Protein AF-0000000079719089 (afdb_homodimer)

Secondary structure (DSSP, 8-state):
---EEEEEEEEETTSEEE-TTS--GGGG-S--TT---TTHHHHHHH-SEEEEEHHHHHHHHTSSSS---SS-EEEE-SS-----GGGTTTEEEE-S-HHHHHHHHHHTT--EEEEESHHHHHHHHHTT---EEEEEEESEE-SSSEES----SS-EEEEEEEEEEETTTEEEEEEEE--/---EEEEEEEEETTSEEE-TTS--GGGG-S--TT---TTHHHHHHH-SEEEEEHHHHHHHHTSSSS---SS-EEEE-SS-----GGGTTTEEEE-S-HHHHHHHHHHTT--EEEEESHHHHHHHHHTT---EEEEEEESEE-SSSEES----SS-EEEEEEEEEEETTTEEEEEEEE--

Foldseek 3Di:
DAFAEEEAAEAEPVFARAFAVRDRVLVCVQDDPVPDPVCPVVVLVVFQEEEEEDVVVVVQVPDDDDRPDPHEYEYEDPPDDDDPPVCVVRYHYDYDDPVVRQVVCVVVPTRGYYYDDQVRQQSCVLVPNHFKYKYKYAHDDNVDDRGNYDDHPDDWDWDWPDWDDDSNGIIITMIGTDD/DAFAEEEAAEAEPVFARAFAVRDRVLVCVQDDPVPDPVCPVVVLVQFQEEEEEDVVVVVQVPDDDDRPDPHEYEYEDPPDDDDDPVCVVRYHYDYDQPVVRQVVCVVVPTRGYYYDDQVRQQSCVLVPNHFKYKYKYAHDDNVDDRGNYDDHPDDWDWDWPDWDDDSNGIIITMIGTDD

InterPro domains:
  IPR002734 Bacterial bifunctional deaminase-reductase, C-terminal [PF01872] (8-169)
  IPR024072 Dihydrofolate reductase-like domain superfamily [G3DSA:3.40.430.10] (5-177)
  IPR024072 Dihydrofolate reductase-like domain superfamily [SSF53597] (6-178)
  IPR050765 Riboflavin Biosynthesis HTP Reductase [PTHR38011] (8-178)

Organism: NCBI:txid616991

Nearest PDB structures (foldseek):
  3ky8-assembly1_B  TM=9.797E-01  e=2.907E-26  Shewanella loihica PV-4
  7xh2-assembly1_A  TM=8.674E-01  e=3.796E-15  Pseudomonas fluorescens
  3jtw-assembly1_A-2  TM=8.618E-01  e=2.784E-15  Pediococcus pentosaceus ATCC 25745
  2xw7-assembly1_B  TM=8.557E-01  e=7.985E-15  Mycolicibacterium smegmatis
  8jsv-assembly5_J  TM=7.641E-01  e=3.092E-13  Leptospira interrogans serovar Pomona

Sequence (358 aa):
MEKRNLVFIGASLDGYIADRNGGLNWLTAIPNPEQSDMGYTEFMGQVDALVMGRKTFETVCGFEGDWPYAKPIFIVSRTLDTIAEEYRDKAELVKGSLVQILEKIHNKGYHRLYIDGGVTIQNFLKEDLIDEITITTIPIVLGGGSALFSVLPKELEFTLVESKIFLNQLVQSHYRRKRMEKRNLVFIGASLDGYIADRNGGLNWLTAIPNPEQSDMGYTEFMGQVDALVMGRKTFETVCGFEGDWPYAKPIFIVSRTLDTIAEEYRDKAELVKGSLVQILEKIHNKGYHRLYIDGGVTIQNFLKEDLIDEITITTIPIVLGGGSALFSVLPKELEFTLVESKIFLNQLVQSHYRRKR

pLDDT: mean 95.94, std 3.82, range [76.12, 98.94]

Solvent-accessible surface area (backbone atoms only — not comparable to full-atom values): 19744 Å² total; per-residue (Å²): 129,79,74,40,30,33,34,77,46,62,25,29,69,67,40,27,56,24,34,77,84,64,47,58,64,76,79,65,66,64,78,57,92,82,62,72,67,85,57,45,67,64,51,53,70,67,36,57,29,35,38,28,20,55,68,48,50,54,52,59,70,65,50,81,80,74,84,88,66,93,50,51,32,35,32,48,39,92,80,65,86,74,71,59,77,93,39,53,91,53,42,42,84,41,66,76,53,69,68,55,40,50,49,56,42,41,72,72,69,40,41,26,30,36,44,37,40,43,68,44,42,31,53,35,50,60,66,70,54,54,41,31,41,31,42,34,33,42,48,30,34,53,26,49,49,43,46,48,62,57,78,32,93,58,63,47,51,39,41,48,75,49,72,47,74,44,85,74,45,28,47,34,36,33,32,35,53,60,127,128,79,72,39,30,32,33,76,45,62,26,29,70,67,40,26,56,22,35,76,85,65,46,59,66,76,80,65,66,64,79,58,91,83,63,73,68,85,56,45,66,64,52,54,70,66,36,57,30,35,37,27,20,54,69,50,48,54,52,58,71,66,52,81,79,74,83,90,65,92,49,52,32,35,32,47,39,91,79,66,86,74,72,59,78,91,39,54,91,51,40,41,84,40,66,76,54,70,67,54,38,49,49,55,43,42,72,72,70,41,41,26,30,38,43,37,40,43,68,45,41,31,53,35,50,60,68,71,53,56,42,31,43,32,42,33,35,41,46,29,35,54,27,49,48,42,45,48,61,58,78,32,93,57,63,45,49,38,39,49,75,48,73,46,73,46,84,73,42,29,46,34,36,33,32,34,54,60,127

Radius of gyration: 22.42 Å; Cα contacts (8 Å, |Δi|>4): 695; chains: 2; bounding box: 39×68×50 Å

Structure (mmCIF, N/CA/C/O backbone):
data_AF-0000000079719089-model_v1
#
loop_
_entity.id
_entity.type
_entity.pdbx_description
1 polymer 'Dihydrofolate reductase'
#
loop_
_atom_site.group_PDB
_atom_site.id
_atom_site.type_symbol
_atom_site.label_atom_id
_atom_site.label_alt_id
_atom_site.label_comp_id
_atom_site.label_asym_id
_atom_site.label_entity_id
_atom_site.label_seq_id
_atom_site.pdbx_PDB_ins_code
_atom_site.Cartn_x
_atom_site.Cartn_y
_atom_site.Cartn_z
_atom_site.occupancy
_atom_site.B_iso_or_equiv
_atom_site.auth_seq_id
_atom_site.auth_comp_id
_atom_site.auth_asym_id
_atom_site.auth_atom_id
_atom_site.pdbx_PDB_model_num
ATOM 1 N N . MET A 1 1 ? 16.531 -20.172 -21.062 1 76.44 1 MET A N 1
ATOM 2 C CA . MET A 1 1 ? 15.359 -19.312 -20.922 1 76.44 1 MET A CA 1
ATOM 3 C C . MET A 1 1 ? 15.438 -18.484 -19.625 1 76.44 1 MET A C 1
ATOM 5 O O . MET A 1 1 ? 15.961 -18.969 -18.625 1 76.44 1 MET A O 1
ATOM 9 N N . GLU A 1 2 ? 15.086 -17.219 -19.734 1 90.06 2 GLU A N 1
ATOM 10 C CA . GLU A 1 2 ? 15.242 -16.359 -18.562 1 90.06 2 GLU A CA 1
ATOM 11 C C . GLU A 1 2 ? 14.281 -16.75 -17.453 1 90.06 2 GLU A C 1
ATOM 13 O O . GLU A 1 2 ? 13.086 -16.969 -17.703 1 90.06 2 GLU A O 1
ATOM 18 N N . LYS A 1 3 ? 14.844 -17.125 -16.219 1 97.12 3 LYS A N 1
ATOM 19 C CA . LYS A 1 3 ? 14.055 -17.453 -15.031 1 97.12 3 LYS A CA 1
ATOM 20 C C . LYS A 1 3 ? 13.516 -16.203 -14.359 1 97.12 3 LYS A C 1
ATOM 22 O O . LYS A 1 3 ? 14.273 -15.281 -14.047 1 97.12 3 LYS A O 1
ATOM 27 N N . ARG A 1 4 ? 12.172 -16.125 -14.234 1 98.31 4 ARG A N 1
ATOM 28 C CA . ARG A 1 4 ? 11.523 -14.977 -13.609 1 98.31 4 ARG A CA 1
ATOM 29 C C . ARG A 1 4 ? 10.398 -15.43 -12.68 1 98.31 4 ARG A C 1
ATOM 31 O O . ARG A 1 4 ? 9.641 -16.344 -13.016 1 98.31 4 ARG A O 1
ATOM 38 N N . ASN A 1 5 ? 10.352 -14.867 -11.523 1 98.81 5 ASN A N 1
ATOM 39 C CA . ASN A 1 5 ? 9.227 -15.008 -10.602 1 98.81 5 ASN A CA 1
ATOM 40 C C . ASN A 1 5 ? 8.367 -13.75 -10.57 1 98.81 5 ASN A C 1
ATOM 42 O O . ASN A 1 5 ? 8.844 -12.672 -10.195 1 98.81 5 ASN A O 1
ATOM 46 N N . LEU A 1 6 ? 7.148 -13.914 -11 1 98.88 6 LEU A N 1
ATOM 47 C CA . LEU A 1 6 ? 6.266 -12.773 -11.195 1 98.88 6 LEU A CA 1
ATOM 48 C C . LEU A 1 6 ? 5.066 -12.844 -10.25 1 98.88 6 LEU A C 1
ATOM 50 O O . LEU A 1 6 ? 4.535 -13.93 -10 1 98.88 6 LEU A O 1
ATOM 54 N N . VAL A 1 7 ? 4.691 -11.703 -9.781 1 98.88 7 VAL A N 1
ATOM 55 C CA . VAL A 1 7 ? 3.5 -11.57 -8.945 1 98.88 7 VAL A CA 1
ATOM 56 C C . VAL A 1 7 ? 2.455 -10.719 -9.672 1 98.88 7 VAL A C 1
ATOM 58 O O . VAL A 1 7 ? 2.789 -9.711 -10.297 1 98.88 7 VAL A O 1
ATOM 61 N N . PHE A 1 8 ? 1.214 -11.094 -9.609 1 98.81 8 PHE A N 1
ATOM 62 C CA . PHE A 1 8 ? 0.034 -10.398 -10.102 1 98.81 8 PHE A CA 1
ATOM 63 C C . PHE A 1 8 ? -1.105 -10.477 -9.094 1 98.81 8 PHE A C 1
ATOM 65 O O . PHE A 1 8 ? -1.725 -11.531 -8.938 1 98.81 8 PHE A O 1
ATOM 72 N N . ILE A 1 9 ? -1.396 -9.359 -8.406 1 98.56 9 ILE A N 1
ATOM 73 C CA . ILE A 1 9 ? -2.221 -9.5 -7.211 1 98.56 9 ILE A CA 1
ATOM 74 C C . ILE A 1 9 ? -3.066 -8.242 -7.016 1 98.56 9 ILE A C 1
ATOM 76 O O . ILE A 1 9 ? -2.652 -7.145 -7.391 1 98.56 9 ILE A O 1
ATOM 80 N N . GLY A 1 10 ? -4.273 -8.398 -6.594 1 98.38 10 GLY A N 1
ATOM 81 C CA . GLY A 1 10 ? -5.086 -7.309 -6.074 1 98.38 10 GLY A CA 1
ATOM 82 C C . GLY A 1 10 ? -4.859 -7.051 -4.594 1 98.38 10 GLY A C 1
ATOM 83 O O . GLY A 1 10 ? -4.715 -7.992 -3.811 1 98.38 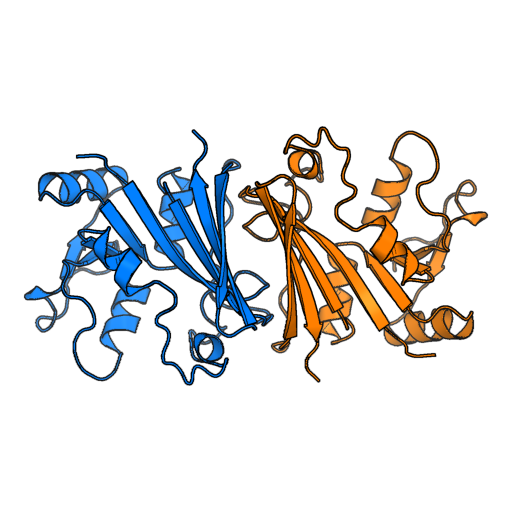10 GLY A O 1
ATOM 84 N N . ALA A 1 11 ? -4.844 -5.785 -4.18 1 98.69 11 ALA A N 1
ATOM 85 C CA . ALA A 1 11 ? -4.648 -5.434 -2.773 1 98.69 11 ALA A CA 1
ATOM 86 C C . ALA A 1 11 ? -5.465 -4.203 -2.398 1 98.69 11 ALA A C 1
ATOM 88 O O . ALA A 1 11 ? -5.777 -3.371 -3.256 1 98.69 11 ALA A O 1
ATOM 89 N N . SER A 1 12 ? -5.852 -4.117 -1.122 1 98.75 12 SER A N 1
ATOM 90 C CA . SER A 1 12 ? -6.48 -2.914 -0.581 1 98.75 12 SER A CA 1
ATOM 91 C C . SER A 1 12 ? -5.465 -1.792 -0.403 1 98.75 12 SER A C 1
ATOM 93 O O . SER A 1 12 ? -4.258 -2.014 -0.529 1 98.75 12 SER A O 1
ATOM 95 N N . LEU A 1 13 ? -5.922 -0.59 -0.133 1 98.69 13 LEU A N 1
ATOM 96 C CA . LEU A 1 13 ? -5.062 0.571 0.071 1 98.69 13 LEU A CA 1
ATOM 97 C C . LEU A 1 13 ? -4.062 0.316 1.194 1 98.69 13 LEU A C 1
ATOM 99 O O . LEU A 1 13 ? -2.932 0.808 1.149 1 98.69 13 LEU A O 1
ATOM 103 N N . ASP A 1 14 ? -4.566 -0.442 2.162 1 98.75 14 ASP A N 1
ATOM 104 C CA . ASP A 1 14 ? -3.725 -0.685 3.33 1 98.75 14 ASP A CA 1
ATOM 105 C C . ASP A 1 14 ? -2.98 -2.014 3.203 1 98.75 14 ASP A C 1
ATOM 107 O O . ASP A 1 14 ? -2.449 -2.529 4.188 1 98.75 14 ASP A O 1
ATOM 111 N N . GLY A 1 15 ? -2.904 -2.684 2.027 1 98.5 15 GLY A N 1
ATOM 112 C CA . GLY A 1 15 ? -1.934 -3.713 1.686 1 98.5 15 GLY A CA 1
ATOM 113 C C . GLY A 1 15 ? -2.418 -5.117 1.996 1 98.5 15 GLY A C 1
ATOM 114 O O . GLY A 1 15 ? -1.616 -6.047 2.098 1 98.5 15 GLY A O 1
ATOM 115 N N . TYR A 1 16 ? -3.717 -5.25 2.178 1 98.62 16 TYR A N 1
ATOM 116 C CA . TYR A 1 16 ? -4.246 -6.59 2.416 1 98.62 16 TYR A CA 1
ATOM 117 C C . TYR A 1 16 ? -4.734 -7.223 1.119 1 98.62 16 TYR A C 1
ATOM 119 O O . TYR A 1 16 ? -5.223 -6.523 0.225 1 98.62 16 TYR A O 1
ATOM 127 N N . ILE A 1 17 ? -4.652 -8.602 1.07 1 98.5 17 ILE A N 1
ATOM 128 C CA . ILE A 1 17 ? -5.051 -9.312 -0.137 1 98.5 17 ILE A CA 1
ATOM 129 C C . ILE A 1 17 ? -6.27 -10.188 0.158 1 98.5 17 ILE A C 1
ATOM 131 O O . ILE A 1 17 ? -6.848 -10.781 -0.752 1 98.5 17 ILE A O 1
ATOM 135 N N . ALA A 1 18 ? -6.664 -10.344 1.387 1 98 18 ALA A N 1
ATOM 136 C CA . ALA A 1 18 ? -7.91 -10.922 1.878 1 98 18 ALA A CA 1
ATOM 137 C C . ALA A 1 18 ? -8.367 -10.234 3.164 1 98 18 ALA A C 1
ATOM 139 O O . ALA A 1 18 ? -7.543 -9.727 3.926 1 98 18 ALA A O 1
ATOM 140 N N . ASP A 1 19 ? -9.695 -10.203 3.363 1 97.5 19 ASP A N 1
ATOM 141 C CA . ASP A 1 19 ? -10.188 -9.57 4.582 1 97.5 19 ASP A CA 1
ATOM 142 C C . ASP A 1 19 ? -9.992 -10.484 5.789 1 97.5 19 ASP A C 1
ATOM 144 O O . ASP A 1 19 ? -9.336 -11.516 5.691 1 97.5 19 ASP A O 1
ATOM 148 N N . ARG A 1 20 ? -10.438 -10.086 6.965 1 96.81 20 ARG A N 1
ATOM 149 C CA . ARG A 1 20 ? -10.188 -10.758 8.234 1 96.81 20 ARG A CA 1
ATOM 150 C C . ARG A 1 20 ? -10.742 -12.18 8.219 1 96.81 20 ARG A C 1
ATOM 152 O O . ARG A 1 20 ? -10.234 -13.055 8.914 1 96.81 20 ARG A O 1
ATOM 159 N N . ASN A 1 21 ? -11.703 -12.43 7.43 1 95.19 21 ASN A N 1
ATOM 160 C CA . ASN A 1 21 ? -12.336 -13.742 7.344 1 95.19 21 ASN A CA 1
ATOM 161 C C . ASN A 1 21 ? -11.844 -14.523 6.133 1 95.19 21 ASN A C 1
ATOM 163 O O . ASN A 1 21 ? -12.422 -15.555 5.77 1 95.19 21 ASN A O 1
ATOM 167 N N . GLY A 1 22 ? -10.891 -13.984 5.465 1 94.69 22 GLY A N 1
ATOM 168 C CA . GLY A 1 22 ? -10.359 -14.641 4.281 1 94.69 22 GLY A CA 1
ATOM 169 C C . GLY A 1 22 ? -11.172 -14.352 3.029 1 94.69 22 GLY A C 1
ATOM 170 O O . GLY A 1 22 ? -10.93 -14.953 1.979 1 94.69 22 GLY A O 1
ATOM 171 N N . GLY A 1 23 ? -12.109 -13.469 3.141 1 94.69 23 GLY A N 1
ATOM 172 C CA . GLY A 1 23 ? -12.992 -13.141 2.027 1 94.69 23 GLY A CA 1
ATOM 173 C C . GLY A 1 23 ? -12.312 -12.289 0.964 1 94.69 23 GLY A C 1
ATOM 174 O O . GLY A 1 23 ? -11.406 -11.516 1.267 1 94.69 23 GLY A O 1
ATOM 175 N N . LEU A 1 24 ? -12.859 -12.438 -0.3 1 95.44 24 LEU A N 1
ATOM 176 C CA . LEU A 1 24 ? -12.25 -11.781 -1.455 1 95.44 24 LEU A CA 1
ATOM 177 C C . LEU A 1 24 ? -13.273 -10.914 -2.184 1 95.44 24 LEU A C 1
ATOM 179 O O . LEU A 1 24 ? -12.953 -10.312 -3.213 1 95.44 24 LEU A O 1
ATOM 183 N N . ASN A 1 25 ? -14.461 -10.789 -1.631 1 94.5 25 ASN A N 1
ATOM 184 C CA . ASN A 1 25 ? -15.562 -10.133 -2.33 1 94.5 25 ASN A CA 1
ATOM 185 C C . ASN A 1 25 ? -15.242 -8.672 -2.631 1 94.5 25 ASN A C 1
ATOM 187 O O . ASN A 1 25 ? -15.711 -8.117 -3.629 1 94.5 25 ASN A O 1
ATOM 191 N N . TRP A 1 26 ? -14.469 -8.055 -1.795 1 95.44 26 TRP A N 1
ATOM 192 C CA . TRP A 1 26 ? -14.117 -6.652 -1.954 1 95.44 26 TRP A CA 1
ATOM 193 C C . TRP A 1 26 ? -13.312 -6.434 -3.234 1 95.44 26 TRP A C 1
ATOM 195 O O . TRP A 1 26 ? -13.289 -5.328 -3.775 1 95.44 26 TRP A O 1
ATOM 205 N N . LEU A 1 27 ? -12.672 -7.48 -3.805 1 94 27 LEU A N 1
ATOM 206 C CA . LEU A 1 27 ? -11.891 -7.391 -5.035 1 94 27 LEU A CA 1
ATOM 207 C C . LEU A 1 27 ? -12.797 -7.121 -6.23 1 94 27 LEU A C 1
ATOM 209 O O . LEU A 1 27 ? -12.352 -6.586 -7.246 1 94 27 LEU A O 1
ATOM 213 N N . THR A 1 28 ? -14.039 -7.508 -6.113 1 91.31 28 THR A N 1
ATOM 214 C CA . THR A 1 28 ? -14.977 -7.379 -7.223 1 91.31 28 THR A CA 1
ATOM 215 C C . THR A 1 28 ? -16.062 -6.363 -6.898 1 91.31 28 THR A C 1
ATOM 217 O O . THR A 1 28 ? -17.156 -6.402 -7.48 1 91.31 28 THR A O 1
ATOM 220 N N . ALA A 1 29 ? -15.789 -5.555 -5.926 1 90.5 29 ALA A N 1
ATOM 221 C CA . ALA A 1 29 ? -16.797 -4.609 -5.461 1 90.5 29 ALA A CA 1
ATOM 222 C C . ALA A 1 29 ? -17 -3.484 -6.473 1 90.5 29 ALA A C 1
ATOM 224 O O . ALA A 1 29 ? -18.031 -2.818 -6.469 1 90.5 29 ALA A O 1
ATOM 225 N N . ILE A 1 30 ? -15.977 -3.215 -7.305 1 94.06 30 ILE A N 1
ATOM 226 C CA . ILE A 1 30 ? -16.078 -2.172 -8.32 1 94.06 30 ILE A CA 1
ATOM 227 C C . ILE A 1 30 ? -16.797 -2.717 -9.555 1 94.06 30 ILE A C 1
ATOM 229 O O . ILE A 1 30 ? -16.406 -3.752 -10.102 1 94.06 30 ILE A O 1
ATOM 233 N N . PRO A 1 31 ? -17.844 -1.985 -10.016 1 94.69 31 PRO A N 1
ATOM 234 C CA . PRO A 1 31 ? -18.547 -2.439 -11.211 1 94.69 31 PRO A CA 1
ATOM 235 C C . PRO A 1 31 ? -17.625 -2.635 -12.406 1 94.69 31 PRO A C 1
ATOM 237 O O . PRO A 1 31 ? -16.719 -1.829 -12.625 1 94.69 31 PRO A O 1
ATOM 240 N N . ASN A 1 32 ? -17.859 -3.695 -13.102 1 96.25 32 ASN A N 1
ATOM 241 C CA . ASN A 1 32 ? -17.047 -4.09 -14.242 1 96.25 32 ASN A CA 1
ATOM 242 C C . ASN A 1 32 ? -17.922 -4.508 -15.43 1 96.25 32 ASN A C 1
ATOM 244 O O . ASN A 1 32 ? -17.891 -5.668 -15.852 1 96.25 32 ASN A O 1
ATOM 248 N N . PRO A 1 33 ? -18.656 -3.562 -15.984 1 93.75 33 PRO A N 1
ATOM 249 C CA . PRO A 1 33 ? -19.609 -3.908 -17.031 1 93.75 33 PRO A CA 1
ATOM 250 C C . PRO A 1 33 ? -18.922 -4.434 -18.297 1 93.75 33 PRO A C 1
ATOM 252 O O . PRO A 1 33 ? -19.5 -5.25 -19.016 1 93.75 33 PRO A O 1
ATOM 255 N N . GLU A 1 34 ? -17.75 -4.02 -18.594 1 93.06 34 GLU A N 1
ATOM 256 C CA . GLU A 1 34 ? -17.047 -4.445 -19.797 1 93.06 34 GLU A CA 1
ATOM 257 C C . GLU A 1 34 ? -16.328 -5.777 -19.578 1 93.06 34 GLU A C 1
ATOM 259 O O . GLU A 1 34 ? -15.711 -6.316 -20.484 1 93.06 34 GLU A O 1
ATOM 264 N N . GLN A 1 35 ? -16.375 -6.277 -18.422 1 93.38 35 GLN A N 1
ATOM 265 C CA . GLN A 1 35 ? -15.766 -7.555 -18.062 1 93.38 35 GLN A CA 1
ATOM 266 C C . GLN A 1 35 ? -14.266 -7.562 -18.344 1 93.38 35 GLN A C 1
ATOM 268 O O . GLN A 1 35 ? -13.75 -8.508 -18.953 1 93.38 35 GLN A O 1
ATOM 273 N N . SER A 1 36 ? -13.656 -6.418 -18.047 1 94.88 36 SER A N 1
ATOM 274 C CA . SER A 1 36 ? -12.203 -6.348 -18.141 1 94.88 36 SER A CA 1
ATOM 275 C C . SER A 1 36 ? -11.539 -7.355 -17.203 1 94.88 36 SER A C 1
ATOM 277 O O . SER A 1 36 ? -11.953 -7.508 -16.047 1 94.88 36 SER A O 1
ATOM 279 N N . ASP A 1 37 ? -10.547 -8.102 -17.781 1 95.12 37 ASP A N 1
ATOM 280 C CA . ASP A 1 37 ? -9.82 -9.008 -16.906 1 95.12 37 ASP A CA 1
ATOM 281 C C . ASP A 1 37 ? -8.609 -8.312 -16.281 1 95.12 37 ASP A C 1
ATOM 283 O O . ASP A 1 37 ? -7.762 -8.961 -15.656 1 95.12 37 ASP A O 1
ATOM 287 N N . MET A 1 38 ? -8.461 -7.008 -16.625 1 96.12 38 MET A N 1
ATOM 288 C CA . MET A 1 38 ? -7.449 -6.117 -16.078 1 96.12 38 MET A CA 1
ATOM 289 C C . MET A 1 38 ? -6.047 -6.633 -16.375 1 96.12 38 MET A C 1
ATOM 291 O O . MET A 1 38 ? -5.141 -6.52 -15.547 1 96.12 38 MET A O 1
ATOM 295 N N . GLY A 1 39 ? -5.855 -7.305 -17.516 1 97.12 39 GLY A N 1
ATOM 296 C CA . GLY A 1 39 ? -4.543 -7.727 -17.969 1 97.12 39 GLY A CA 1
ATOM 297 C C . GLY A 1 39 ? -4.172 -9.125 -17.516 1 97.12 39 GLY A C 1
ATOM 298 O O . GLY A 1 39 ? -3.053 -9.586 -17.75 1 97.12 39 GLY A O 1
ATOM 299 N N . TYR A 1 40 ? -5.109 -9.789 -16.984 1 97.06 40 TYR A N 1
ATOM 300 C CA . TYR A 1 40 ? -4.828 -11.117 -16.438 1 97.06 40 TYR A CA 1
ATOM 301 C C . TYR A 1 40 ? -4.461 -12.094 -17.547 1 97.06 40 TYR A C 1
ATOM 303 O O . TYR A 1 40 ? -3.479 -12.836 -17.438 1 97.06 40 TYR A O 1
ATOM 311 N N . THR A 1 41 ? -5.234 -12.094 -18.578 1 96.88 41 THR A N 1
ATOM 312 C CA . THR A 1 41 ? -4.977 -13 -19.703 1 96.88 41 THR A CA 1
ATOM 313 C C . THR A 1 41 ? -3.602 -12.734 -20.312 1 96.88 41 THR A C 1
ATOM 315 O O . THR A 1 41 ? -2.85 -13.664 -20.594 1 96.88 41 THR A O 1
ATOM 318 N N . GLU A 1 42 ? -3.342 -11.461 -20.516 1 97.44 42 GLU A N 1
ATOM 319 C CA . GLU A 1 42 ? -2.025 -11.094 -21.031 1 97.44 42 GLU A CA 1
ATOM 320 C C . GLU A 1 42 ? -0.916 -11.555 -20.094 1 97.44 42 GLU A C 1
ATOM 322 O O . GLU A 1 42 ? 0.092 -12.109 -20.547 1 97.44 42 GLU A O 1
ATOM 327 N N . PHE A 1 43 ? -1.098 -11.375 -18.875 1 98.06 43 PHE A N 1
ATOM 328 C CA . PHE A 1 43 ? -0.143 -11.805 -17.859 1 98.06 43 PHE A CA 1
ATOM 329 C C . PHE A 1 43 ? 0.048 -13.312 -17.906 1 98.06 43 PHE A C 1
ATOM 331 O O . PHE A 1 43 ? 1.181 -13.805 -17.938 1 98.06 43 PHE A O 1
ATOM 338 N N . MET A 1 44 ? -0.995 -14.039 -17.938 1 97.69 44 MET A N 1
ATOM 339 C CA . MET A 1 44 ? -0.95 -15.5 -17.938 1 97.69 44 MET A CA 1
ATOM 340 C C . MET A 1 44 ? -0.225 -16.016 -19.172 1 97.69 44 MET A C 1
ATOM 342 O O . MET A 1 44 ? 0.4 -17.078 -19.125 1 97.69 44 MET A O 1
ATOM 346 N N . GLY A 1 45 ? -0.316 -15.219 -20.203 1 97.19 45 GLY A N 1
ATOM 347 C CA . GLY A 1 45 ? 0.397 -15.586 -21.406 1 97.19 45 GLY A CA 1
ATOM 348 C C . GLY A 1 45 ? 1.904 -15.594 -21.234 1 97.19 45 GLY A C 1
ATOM 349 O O . GLY A 1 45 ? 2.617 -16.281 -21.984 1 97.19 45 GLY A O 1
ATOM 350 N N . GLN A 1 46 ? 2.387 -14.945 -20.234 1 96.5 46 GLN A N 1
ATOM 351 C CA . GLN A 1 46 ? 3.826 -14.773 -20.062 1 96.5 46 GLN A CA 1
ATOM 352 C C . GLN A 1 46 ? 4.391 -15.789 -19.078 1 96.5 46 GLN A C 1
ATOM 354 O O . GLN A 1 46 ? 5.609 -15.93 -18.953 1 96.5 46 GLN A O 1
ATOM 359 N N . VAL A 1 47 ? 3.494 -16.469 -18.375 1 97.94 47 VAL A N 1
ATOM 360 C CA . VAL A 1 47 ? 3.996 -17.406 -17.375 1 97.94 47 VAL A CA 1
ATOM 361 C C . VAL A 1 47 ? 3.748 -18.844 -17.828 1 97.94 47 VAL A C 1
ATOM 363 O O . VAL A 1 47 ? 2.836 -19.094 -18.609 1 97.94 47 VAL A O 1
ATOM 366 N N . ASP A 1 48 ? 4.586 -19.734 -17.328 1 97.25 48 ASP A N 1
ATOM 367 C CA . ASP A 1 48 ? 4.484 -21.109 -17.812 1 97.25 48 ASP A CA 1
ATOM 368 C C . ASP A 1 48 ? 3.977 -22.031 -16.703 1 97.25 48 ASP A C 1
ATOM 370 O O . ASP A 1 48 ? 3.564 -23.172 -16.969 1 97.25 48 ASP A O 1
ATOM 374 N N . ALA A 1 49 ? 3.996 -21.547 -15.43 1 98.25 49 ALA A N 1
ATOM 375 C CA . ALA A 1 49 ? 3.477 -22.328 -14.297 1 98.25 49 ALA A CA 1
ATOM 376 C C . ALA A 1 49 ? 3.146 -21.406 -13.125 1 98.25 49 ALA A C 1
ATOM 378 O O . ALA A 1 49 ? 3.541 -20.234 -13.102 1 98.25 49 ALA A O 1
ATOM 379 N N . LEU A 1 50 ? 2.381 -21.953 -12.219 1 98.56 50 LEU A N 1
ATOM 380 C CA . LEU A 1 50 ? 2.037 -21.25 -10.984 1 98.56 50 LEU A CA 1
ATOM 381 C C . LEU A 1 50 ? 2.703 -21.906 -9.781 1 98.56 50 LEU A C 1
ATOM 383 O O . LEU A 1 50 ? 2.814 -23.125 -9.719 1 98.56 50 LEU A O 1
ATOM 387 N N . VAL A 1 51 ? 3.125 -21.078 -8.875 1 98.69 51 VAL A N 1
ATOM 388 C CA . VAL A 1 51 ? 3.607 -21.5 -7.562 1 98.69 51 VAL A CA 1
ATOM 389 C C . VAL A 1 51 ? 2.781 -20.844 -6.465 1 98.69 51 VAL A C 1
ATOM 391 O O . VAL A 1 51 ? 2.744 -19.609 -6.367 1 98.69 51 VAL A O 1
ATOM 394 N N . MET A 1 52 ? 2.104 -21.625 -5.695 1 97.94 52 MET A N 1
ATOM 395 C CA . MET A 1 52 ? 1.256 -21.031 -4.664 1 97.94 52 MET A CA 1
ATOM 396 C C . MET A 1 52 ? 1.313 -21.844 -3.377 1 97.94 52 MET A C 1
ATOM 398 O O . MET A 1 52 ? 1.789 -22.984 -3.377 1 97.94 52 MET A O 1
ATOM 402 N N . GLY A 1 53 ? 0.941 -21.203 -2.289 1 96.12 53 GLY A N 1
ATOM 403 C CA . GLY A 1 53 ? 0.871 -21.891 -1.008 1 96.12 53 GLY A CA 1
ATOM 404 C C . GLY A 1 53 ? -0.394 -22.703 -0.84 1 96.12 53 GLY A C 1
ATOM 405 O O . GLY A 1 53 ? -1.323 -22.594 -1.643 1 96.12 53 GLY A O 1
ATOM 406 N N . ARG A 1 54 ? -0.455 -23.406 0.23 1 93.5 54 ARG A N 1
ATOM 407 C CA . ARG A 1 54 ? -1.552 -24.312 0.519 1 93.5 54 ARG A CA 1
ATOM 408 C C . ARG A 1 54 ? -2.875 -23.562 0.641 1 93.5 54 ARG A C 1
ATOM 410 O O . ARG A 1 54 ? -3.877 -23.969 0.048 1 93.5 54 ARG A O 1
ATOM 417 N N . LYS A 1 55 ? -2.889 -22.516 1.376 1 93.31 55 LYS A N 1
ATOM 418 C CA . LYS A 1 55 ? -4.133 -21.781 1.613 1 93.31 55 LYS A CA 1
ATOM 419 C C . LYS A 1 55 ? -4.703 -21.234 0.309 1 93.31 55 LYS A C 1
ATOM 421 O O . LYS A 1 55 ? -5.914 -21.312 0.077 1 93.31 55 LYS A O 1
ATOM 426 N N . THR A 1 56 ? -3.836 -20.641 -0.494 1 95.56 56 THR A N 1
ATOM 427 C CA . THR A 1 56 ? -4.27 -20.156 -1.797 1 95.56 56 THR A CA 1
ATOM 428 C C . THR A 1 56 ? -4.828 -21.281 -2.646 1 95.56 56 THR A C 1
ATOM 430 O O . THR A 1 56 ? -5.879 -21.141 -3.277 1 95.56 56 THR A O 1
ATOM 433 N N . PHE A 1 57 ? -4.164 -22.438 -2.627 1 94.75 57 PHE A N 1
ATOM 434 C CA . PHE A 1 57 ? -4.621 -23.594 -3.387 1 94.75 57 PHE A CA 1
ATOM 435 C C . PHE A 1 57 ? -6 -24.031 -2.918 1 94.75 57 PHE A C 1
ATOM 437 O O . PHE A 1 57 ? -6.895 -24.266 -3.736 1 94.75 57 PHE A O 1
ATOM 444 N N . GLU A 1 58 ? -6.176 -24.094 -1.611 1 92.25 58 GLU A N 1
ATOM 445 C CA . GLU A 1 58 ? -7.465 -24.484 -1.043 1 92.25 58 GLU A CA 1
ATOM 446 C C . GLU A 1 58 ? -8.562 -23.484 -1.436 1 92.25 58 GLU A C 1
ATOM 448 O O . GLU A 1 58 ? -9.695 -23.891 -1.717 1 92.25 58 GLU A O 1
ATOM 453 N N . THR A 1 59 ? -8.211 -22.25 -1.455 1 93.06 59 THR A N 1
ATOM 454 C CA . THR A 1 59 ? -9.148 -21.219 -1.883 1 93.06 59 THR A CA 1
ATOM 455 C C . THR A 1 59 ? -9.57 -21.438 -3.334 1 93.06 59 THR A C 1
ATOM 457 O O . THR A 1 59 ? -10.758 -21.391 -3.654 1 93.06 59 THR A O 1
ATOM 460 N N . VAL A 1 60 ? -8.656 -21.688 -4.191 1 92.88 60 VAL A N 1
ATOM 461 C CA . VAL A 1 60 ? -8.906 -21.938 -5.609 1 92.88 60 VAL A CA 1
ATOM 462 C C . VAL A 1 60 ? -9.789 -23.172 -5.773 1 92.88 60 VAL A C 1
ATOM 464 O O . VAL A 1 60 ? -10.711 -23.188 -6.59 1 92.88 60 VAL A O 1
ATOM 467 N N . CYS A 1 61 ? -9.531 -24.219 -5.031 1 92 61 CYS A N 1
ATOM 468 C CA . CYS A 1 61 ? -10.305 -25.453 -5.078 1 92 61 CYS A CA 1
ATOM 469 C C . CYS A 1 61 ? -11.766 -25.188 -4.711 1 92 61 CYS A C 1
ATOM 471 O O . CYS A 1 61 ? -12.656 -25.938 -5.109 1 92 61 CYS A O 1
ATOM 473 N N . GLY A 1 62 ? -11.969 -24.094 -3.953 1 89.88 62 GLY A N 1
ATOM 474 C CA . GLY A 1 62 ? -13.312 -23.781 -3.494 1 89.88 62 GLY A CA 1
ATOM 475 C C . GLY A 1 62 ? -14.102 -22.938 -4.484 1 89.88 62 GLY A C 1
ATOM 476 O O . GLY A 1 62 ? -15.289 -22.672 -4.273 1 89.88 62 GLY A O 1
ATOM 477 N N . PHE A 1 63 ? -13.461 -22.531 -5.496 1 88.38 63 PHE A N 1
ATOM 478 C CA . PHE A 1 63 ? -14.164 -21.734 -6.5 1 88.38 63 PHE A CA 1
ATOM 479 C C . PHE A 1 63 ? -15.195 -22.578 -7.234 1 88.38 63 PHE A C 1
ATOM 481 O O . PHE A 1 63 ? -14.984 -23.766 -7.473 1 88.38 63 PHE A O 1
ATOM 488 N N . GLU A 1 64 ? -16.25 -21.953 -7.574 1 87.06 64 GLU A N 1
ATOM 489 C CA . GLU A 1 64 ? -17.281 -22.625 -8.352 1 87.06 64 GLU A CA 1
ATOM 490 C C . GLU A 1 64 ? -16.953 -22.609 -9.844 1 87.06 64 GLU A C 1
ATOM 492 O O . GLU A 1 64 ? -16.281 -21.688 -10.328 1 87.06 64 GLU A O 1
ATOM 497 N N . GLY A 1 65 ? -17.375 -23.734 -10.539 1 88.44 65 GLY A N 1
ATOM 498 C CA . GLY A 1 65 ? -17.172 -23.781 -11.977 1 88.44 65 GLY A CA 1
ATOM 499 C C . GLY A 1 65 ? -15.961 -24.594 -12.383 1 88.44 65 GLY A C 1
ATOM 500 O O . GLY A 1 65 ? -15.523 -25.484 -11.641 1 88.44 65 GLY A O 1
ATOM 501 N N . ASP A 1 66 ? -15.492 -24.281 -13.602 1 87.75 66 ASP A N 1
ATOM 502 C CA . ASP A 1 66 ? -14.359 -25.016 -14.148 1 87.75 66 ASP A CA 1
ATOM 503 C C . ASP A 1 66 ? -13.055 -24.594 -13.484 1 87.75 66 ASP A C 1
ATOM 505 O O . ASP A 1 66 ? -12.945 -23.484 -12.961 1 87.75 66 ASP A O 1
ATOM 509 N N . TRP A 1 67 ? -12.133 -25.547 -13.5 1 90.12 67 TRP A N 1
ATOM 510 C CA . TRP A 1 67 ? -10.781 -25.25 -13.039 1 90.12 67 TRP A CA 1
ATOM 511 C C . TRP A 1 67 ? -10.195 -24.062 -13.805 1 90.12 67 TRP A C 1
ATOM 513 O O . TRP A 1 67 ? -10.188 -24.062 -15.039 1 90.12 67 TRP A O 1
ATOM 523 N N . PRO A 1 68 ? -9.641 -23.094 -13.062 1 89.38 68 PRO A N 1
ATOM 524 C CA . PRO A 1 68 ? -9.344 -21.812 -13.719 1 89.38 68 PRO A CA 1
ATOM 525 C C . PRO A 1 68 ? -7.965 -21.797 -14.383 1 89.38 68 PRO A C 1
ATOM 527 O O . PRO A 1 68 ? -7.613 -20.828 -15.047 1 89.38 68 PRO A O 1
ATOM 530 N N . TYR A 1 69 ? -7.203 -22.875 -14.188 1 93.12 69 TYR A N 1
ATOM 531 C CA . TYR A 1 69 ? -5.836 -22.781 -14.688 1 93.12 69 TYR A CA 1
ATOM 532 C C . TYR A 1 69 ? -5.559 -23.891 -15.711 1 93.12 69 TYR A C 1
ATOM 534 O O . TYR A 1 69 ? -5.867 -25.047 -15.469 1 93.12 69 TYR A O 1
ATOM 542 N N . ALA A 1 70 ? -4.961 -23.453 -16.812 1 91.31 70 ALA A N 1
ATOM 543 C CA . ALA A 1 70 ? -4.531 -24.406 -17.844 1 91.31 70 ALA A CA 1
ATOM 544 C C . ALA A 1 70 ? -3.061 -24.766 -17.656 1 91.31 70 ALA A C 1
ATOM 546 O O . ALA A 1 70 ? -2.572 -25.719 -18.281 1 91.31 70 ALA A O 1
ATOM 547 N N . LYS A 1 71 ? -2.402 -24.094 -16.797 1 95.62 71 LYS A N 1
ATOM 548 C CA . LYS A 1 71 ? -0.973 -24.281 -16.562 1 95.62 71 LYS A CA 1
ATOM 549 C C . LYS A 1 71 ? -0.718 -25.094 -15.305 1 95.62 71 LYS A C 1
ATOM 551 O O . LYS A 1 71 ? -1.548 -25.109 -14.391 1 95.62 71 LYS A O 1
ATOM 556 N N . PRO A 1 72 ? 0.419 -25.734 -15.258 1 96.12 72 PRO A N 1
ATOM 557 C CA . PRO A 1 72 ? 0.743 -26.516 -14.062 1 96.12 72 PRO A CA 1
ATOM 558 C C . PRO A 1 72 ? 0.816 -25.656 -12.805 1 96.12 72 PRO A C 1
ATOM 560 O O . PRO A 1 72 ? 1.23 -24.484 -12.867 1 96.12 72 PRO A O 1
ATOM 563 N N . ILE A 1 73 ? 0.44 -26.297 -11.703 1 97.88 73 ILE A N 1
ATOM 564 C CA . ILE A 1 73 ? 0.476 -25.625 -10.406 1 97.88 73 ILE A CA 1
ATOM 565 C C . ILE A 1 73 ? 1.385 -26.406 -9.453 1 97.88 73 ILE A C 1
ATOM 567 O O . ILE A 1 73 ? 1.267 -27.625 -9.328 1 97.88 73 ILE A O 1
ATOM 571 N N . PHE A 1 74 ? 2.258 -25.688 -8.828 1 98.12 74 PHE A N 1
ATOM 572 C CA . PHE A 1 74 ? 3.102 -26.234 -7.781 1 98.12 74 PHE A CA 1
ATOM 573 C C . PHE A 1 74 ? 2.709 -25.688 -6.418 1 98.12 74 PHE A C 1
ATOM 575 O O . PHE A 1 74 ? 2.717 -24.469 -6.211 1 98.12 74 PHE A O 1
ATOM 582 N N . ILE A 1 75 ? 2.391 -26.594 -5.504 1 97.56 75 ILE A N 1
ATOM 583 C CA . ILE A 1 75 ? 1.949 -26.219 -4.168 1 97.56 75 ILE A CA 1
ATOM 584 C C . ILE A 1 75 ? 3.119 -26.312 -3.191 1 97.56 75 ILE A C 1
ATOM 586 O O . ILE A 1 75 ? 3.662 -27.391 -2.965 1 97.56 75 ILE A O 1
ATOM 590 N N . VAL A 1 76 ? 3.447 -25.172 -2.66 1 97.25 76 VAL A N 1
ATOM 591 C CA . VAL A 1 76 ? 4.492 -25.125 -1.644 1 97.25 76 VAL A CA 1
ATOM 592 C C . VAL A 1 76 ? 3.877 -25.328 -0.26 1 97.25 76 VAL A C 1
ATOM 594 O O . VAL A 1 76 ? 3.1 -24.484 0.204 1 97.25 76 VAL A O 1
ATOM 597 N N . SER A 1 77 ? 4.215 -26.422 0.35 1 93.31 77 SER A N 1
ATOM 598 C CA . SER A 1 77 ? 3.686 -26.703 1.682 1 93.31 77 SER A CA 1
ATOM 599 C C . SER A 1 77 ? 4.594 -27.641 2.451 1 93.31 77 SER A C 1
ATOM 601 O O . SER A 1 77 ? 5.09 -28.625 1.895 1 93.31 77 SER A O 1
ATOM 603 N N . ARG A 1 78 ? 4.801 -27.297 3.689 1 85.94 78 ARG A N 1
ATOM 604 C CA . ARG A 1 78 ? 5.562 -28.188 4.57 1 85.94 78 ARG A CA 1
ATOM 605 C C . ARG A 1 78 ? 4.641 -29.125 5.328 1 85.94 78 ARG A C 1
ATOM 607 O O . ARG A 1 78 ? 5.09 -30.141 5.867 1 85.94 78 ARG A O 1
ATOM 614 N N . THR A 1 79 ? 3.363 -28.797 5.344 1 84.62 79 THR A N 1
ATOM 615 C CA . THR A 1 79 ? 2.438 -29.516 6.207 1 84.62 79 THR A CA 1
ATOM 616 C C . THR A 1 79 ? 1.562 -30.469 5.387 1 84.62 79 THR A C 1
ATOM 618 O O . THR A 1 79 ? 1.072 -31.469 5.906 1 84.62 79 THR A O 1
ATOM 621 N N . LEU A 1 80 ? 1.328 -30.109 4.184 1 84.06 80 LEU A N 1
ATOM 622 C CA . LEU A 1 80 ? 0.497 -30.953 3.326 1 84.06 80 LEU A CA 1
ATOM 623 C C . LEU A 1 80 ? 1.274 -32.156 2.842 1 84.06 80 LEU A C 1
ATOM 625 O O . LEU A 1 80 ? 2.389 -32.031 2.328 1 84.06 80 LEU A O 1
ATOM 629 N N . ASP A 1 81 ? 0.684 -33.312 3.051 1 85.25 81 ASP A N 1
ATOM 630 C CA . ASP A 1 81 ? 1.389 -34.531 2.666 1 85.25 81 ASP A CA 1
ATOM 631 C C . ASP A 1 81 ? 0.938 -35.031 1.29 1 85.25 81 ASP A C 1
ATOM 633 O O . ASP A 1 81 ? 1.719 -35.625 0.553 1 85.25 81 ASP A O 1
ATOM 637 N N . THR A 1 82 ? -0.385 -34.781 1.04 1 87.75 82 THR A N 1
ATOM 638 C CA . THR A 1 82 ? -0.894 -35.219 -0.255 1 87.75 82 THR A CA 1
ATOM 639 C C . THR A 1 82 ? -1.941 -34.25 -0.784 1 87.75 82 THR A C 1
ATOM 641 O O . THR A 1 82 ? -2.539 -33.5 -0.014 1 87.75 82 THR A O 1
ATOM 644 N N . ILE A 1 83 ? -2.029 -34.219 -2.088 1 89.56 83 ILE A N 1
ATOM 645 C CA . ILE A 1 83 ? -3.082 -33.469 -2.764 1 89.56 83 ILE A CA 1
ATOM 646 C C . ILE A 1 83 ? -4.277 -34.375 -3.031 1 89.56 83 ILE A C 1
ATOM 648 O O . ILE A 1 83 ? -4.105 -35.562 -3.346 1 89.56 83 ILE A O 1
ATOM 652 N N . ALA A 1 84 ? -5.418 -33.812 -2.885 1 88.94 84 ALA A N 1
ATOM 653 C CA . ALA A 1 84 ? -6.621 -34.594 -3.166 1 88.94 84 ALA A CA 1
ATOM 654 C C . ALA A 1 84 ? -6.574 -35.188 -4.57 1 88.94 84 ALA A C 1
ATOM 656 O O . ALA A 1 84 ? -6.059 -34.562 -5.5 1 88.94 84 ALA A O 1
ATOM 657 N N . GLU A 1 85 ? -7.102 -36.406 -4.688 1 88.5 85 GLU A N 1
ATOM 658 C CA . GLU A 1 85 ? -7.039 -37.188 -5.926 1 88.5 85 GLU A CA 1
ATOM 659 C C . GLU A 1 85 ? -7.586 -36.375 -7.102 1 88.5 85 GLU A C 1
ATOM 661 O O . GLU A 1 85 ? -7.047 -36.438 -8.211 1 88.5 85 GLU A O 1
ATOM 666 N N . GLU A 1 86 ? -8.578 -35.594 -6.863 1 88.69 86 GLU A N 1
ATOM 667 C CA . GLU A 1 86 ? -9.258 -34.844 -7.922 1 88.69 86 GLU A CA 1
ATOM 668 C C . GLU A 1 86 ? -8.359 -33.75 -8.492 1 88.69 86 GLU A C 1
ATOM 670 O O . GLU A 1 86 ? -8.617 -33.25 -9.586 1 88.69 86 GLU A O 1
ATOM 675 N N . TYR A 1 87 ? -7.281 -33.5 -7.762 1 90.31 87 TYR A N 1
ATOM 676 C CA . TYR A 1 87 ? -6.422 -32.406 -8.219 1 90.31 87 TYR A CA 1
ATOM 677 C C . TYR A 1 87 ? -5.035 -32.906 -8.578 1 90.31 87 TYR A C 1
ATOM 679 O O . TYR A 1 87 ? -4.137 -32.125 -8.883 1 90.31 87 TYR A O 1
ATOM 687 N N . ARG A 1 88 ? -4.832 -34.188 -8.586 1 89.06 88 ARG A N 1
ATOM 688 C CA . ARG A 1 88 ? -3.512 -34.781 -8.805 1 89.06 88 ARG A CA 1
ATOM 689 C C . ARG A 1 88 ? -3.012 -34.469 -10.211 1 89.06 88 ARG A C 1
ATOM 691 O O . ARG A 1 88 ? -1.805 -34.375 -10.445 1 89.06 88 ARG A O 1
ATOM 698 N N . ASP A 1 89 ? -3.932 -34.312 -11.117 1 89.06 89 ASP A N 1
ATOM 699 C CA . ASP A 1 89 ? -3.533 -34 -12.492 1 89.06 89 ASP A CA 1
ATOM 700 C C . ASP A 1 89 ? -3.422 -32.5 -12.703 1 89.06 89 ASP A C 1
ATOM 702 O O . ASP A 1 89 ? -3.023 -32.031 -13.781 1 89.06 89 ASP A O 1
ATOM 706 N N . LYS A 1 90 ? -3.717 -31.703 -11.695 1 90.19 90 LYS A N 1
ATOM 707 C CA . LYS A 1 90 ? -3.789 -30.25 -11.82 1 90.19 90 LYS A CA 1
ATOM 708 C C . LYS A 1 90 ? -2.656 -29.578 -11.055 1 90.19 90 LYS A C 1
ATOM 710 O O . LYS A 1 90 ? -2.252 -28.469 -11.391 1 90.19 90 LYS A O 1
ATOM 715 N N . ALA A 1 91 ? -2.168 -30.297 -10.008 1 95.19 91 ALA A N 1
ATOM 716 C CA . ALA A 1 91 ? -1.203 -29.656 -9.109 1 95.19 91 ALA A CA 1
ATOM 717 C C . ALA A 1 91 ? -0.206 -30.688 -8.57 1 95.19 91 ALA A C 1
ATOM 719 O O . ALA A 1 91 ? -0.503 -31.875 -8.5 1 95.19 91 ALA A O 1
ATOM 720 N N . GLU A 1 92 ? 0.901 -30.172 -8.281 1 95.69 92 GLU A N 1
ATOM 721 C CA . GLU A 1 92 ? 1.975 -30.969 -7.699 1 95.69 92 GLU A CA 1
ATOM 722 C C . GLU A 1 92 ? 2.482 -30.359 -6.398 1 95.69 92 GLU A C 1
ATOM 724 O O . GLU A 1 92 ? 2.723 -29.141 -6.332 1 95.69 92 GLU A O 1
ATOM 729 N N . LEU A 1 93 ? 2.643 -31.234 -5.398 1 96.31 93 LEU A N 1
ATOM 730 C CA . LEU A 1 93 ? 3.197 -30.797 -4.125 1 96.31 93 LEU A CA 1
ATOM 731 C C . LEU A 1 93 ? 4.723 -30.734 -4.188 1 96.31 93 LEU A C 1
ATOM 733 O O . LEU A 1 93 ? 5.359 -31.688 -4.645 1 96.31 93 LEU A O 1
ATOM 737 N N . VAL A 1 94 ? 5.227 -29.609 -3.789 1 96 94 VAL A N 1
ATOM 738 C CA . VAL A 1 94 ? 6.676 -29.469 -3.754 1 96 94 VAL A CA 1
ATOM 739 C C . VAL A 1 94 ? 7.117 -29.047 -2.352 1 96 94 VAL A C 1
ATOM 741 O O . VAL A 1 94 ? 6.441 -28.266 -1.688 1 96 94 VAL A O 1
ATOM 744 N N . LYS A 1 95 ? 8.258 -29.641 -1.958 1 94.56 95 LYS A N 1
ATOM 745 C CA . LYS A 1 95 ? 8.797 -29.406 -0.62 1 94.56 95 LYS A CA 1
ATOM 746 C C . LYS A 1 95 ? 10.273 -29.031 -0.679 1 94.56 95 LYS A C 1
ATOM 748 O O . LYS A 1 95 ? 10.969 -29.375 -1.634 1 94.56 95 LYS A O 1
ATOM 753 N N . GLY A 1 96 ? 10.711 -28.312 0.429 1 95 96 GLY A N 1
ATOM 754 C CA . GLY A 1 96 ? 12.102 -27.891 0.528 1 95 96 GLY A CA 1
ATOM 755 C C . GLY A 1 96 ? 12.266 -26.391 0.611 1 95 96 GLY A C 1
ATOM 756 O O . GLY A 1 96 ? 11.289 -25.656 0.785 1 95 96 GLY A O 1
ATOM 757 N N . SER A 1 97 ? 13.57 -25.984 0.555 1 96.94 97 SER A N 1
ATOM 758 C CA . SER A 1 97 ? 13.836 -24.562 0.478 1 96.94 97 SER A CA 1
ATOM 759 C C . SER A 1 97 ? 13.344 -23.969 -0.841 1 96.94 97 SER A C 1
ATOM 761 O O . SER A 1 97 ? 13.156 -24.703 -1.817 1 96.94 97 SER A O 1
ATOM 763 N N . LEU A 1 98 ? 13.117 -22.719 -0.895 1 97.94 98 LEU A N 1
ATOM 764 C CA . LEU A 1 98 ? 12.648 -22.078 -2.119 1 97.94 98 LEU A CA 1
ATOM 765 C C . LEU A 1 98 ? 13.625 -22.312 -3.264 1 97.94 98 LEU A C 1
ATOM 767 O O . LEU A 1 98 ? 13.211 -22.531 -4.406 1 97.94 98 LEU A O 1
ATOM 771 N N . VAL A 1 99 ? 14.875 -22.281 -2.949 1 97.19 99 VAL A N 1
ATOM 772 C CA . VAL A 1 99 ? 15.891 -22.5 -3.969 1 97.19 99 VAL A CA 1
ATOM 773 C C . VAL A 1 99 ? 15.758 -23.922 -4.527 1 97.19 99 VAL A C 1
ATOM 775 O O . VAL A 1 99 ? 15.797 -24.125 -5.742 1 97.19 99 VAL A O 1
ATOM 778 N N . GLN A 1 100 ? 15.57 -24.859 -3.662 1 97.62 100 GLN A N 1
ATOM 779 C CA . GLN A 1 100 ? 15.383 -26.25 -4.09 1 97.62 100 GLN A CA 1
ATOM 780 C C . GLN A 1 100 ? 14.109 -26.406 -4.914 1 97.62 100 GLN A C 1
ATOM 782 O O . GLN A 1 100 ? 14.109 -27.094 -5.938 1 97.62 100 GLN A O 1
ATOM 787 N N . ILE A 1 101 ? 13.086 -25.812 -4.449 1 97.88 101 ILE A N 1
ATOM 788 C CA . ILE A 1 101 ? 11.797 -25.875 -5.129 1 97.88 101 ILE A CA 1
ATOM 789 C C . ILE A 1 101 ? 11.922 -25.281 -6.531 1 97.88 101 ILE A C 1
ATOM 791 O O . ILE A 1 101 ? 11.477 -25.891 -7.512 1 97.88 101 ILE A O 1
ATOM 795 N N . LEU A 1 102 ? 12.547 -24.125 -6.648 1 98.44 102 LEU A N 1
ATOM 796 C CA . LEU A 1 102 ? 12.734 -23.469 -7.941 1 98.44 102 LEU A CA 1
ATOM 797 C C . LEU A 1 102 ? 13.578 -24.344 -8.867 1 98.44 102 LEU A C 1
ATOM 799 O O . LEU A 1 102 ? 13.273 -24.469 -10.055 1 98.44 102 LEU A O 1
ATOM 803 N N . GLU A 1 103 ? 14.617 -24.922 -8.297 1 98 103 GLU A N 1
ATOM 804 C CA . GLU A 1 103 ? 15.453 -25.797 -9.102 1 98 103 GLU A CA 1
ATOM 805 C C . GLU A 1 103 ? 14.648 -26.969 -9.672 1 98 103 GLU A C 1
ATOM 807 O O . GLU A 1 103 ? 14.766 -27.297 -10.852 1 98 103 GLU A O 1
ATOM 812 N N . LYS A 1 104 ? 13.844 -27.578 -8.828 1 97.56 104 LYS A N 1
ATOM 813 C CA . LYS A 1 104 ? 12.984 -28.688 -9.266 1 97.56 104 LYS A CA 1
ATOM 814 C C . LYS A 1 104 ? 12.039 -28.25 -10.375 1 97.56 104 LYS A C 1
ATOM 816 O O . LYS A 1 104 ? 11.891 -28.938 -11.383 1 97.56 104 LYS A O 1
ATOM 821 N N . ILE A 1 105 ? 11.453 -27.125 -10.281 1 98.19 105 ILE A N 1
ATOM 822 C CA . ILE A 1 105 ? 10.477 -26.609 -11.242 1 98.19 105 ILE A CA 1
ATOM 823 C C . ILE A 1 105 ? 11.18 -26.25 -12.547 1 98.19 105 ILE A C 1
ATOM 825 O O . ILE A 1 105 ? 10.703 -26.594 -13.633 1 98.19 105 ILE A O 1
ATOM 829 N N . HIS A 1 106 ? 12.352 -25.641 -12.414 1 98.44 106 HIS A N 1
ATOM 830 C CA . HIS A 1 106 ? 13.125 -25.25 -13.594 1 98.44 106 HIS A CA 1
ATOM 831 C C . HIS A 1 106 ? 13.602 -26.484 -14.352 1 98.44 106 HIS A C 1
ATOM 833 O O . HIS A 1 106 ? 13.648 -26.484 -15.586 1 98.44 106 HIS A O 1
ATOM 839 N N . ASN A 1 107 ? 13.898 -27.5 -13.594 1 97.69 107 ASN A N 1
ATOM 840 C CA . ASN A 1 107 ? 14.352 -28.734 -14.227 1 97.69 107 ASN A CA 1
ATOM 841 C C . ASN A 1 107 ? 13.227 -29.406 -15.016 1 97.69 107 ASN A C 1
ATOM 843 O O . ASN A 1 107 ? 13.484 -30.188 -15.938 1 97.69 107 ASN A O 1
ATOM 847 N N . LYS A 1 108 ? 12.016 -29.094 -14.688 1 97.38 108 LYS A N 1
ATOM 848 C CA . LYS A 1 108 ? 10.859 -29.609 -15.406 1 97.38 108 LYS A CA 1
ATOM 849 C C . LYS A 1 108 ? 10.562 -28.781 -16.656 1 97.38 108 LYS A C 1
ATOM 851 O O . LYS A 1 108 ? 9.656 -29.109 -17.422 1 97.38 108 LYS A O 1
ATOM 856 N N . GLY A 1 109 ? 11.227 -27.672 -16.812 1 97.31 109 GLY A N 1
ATOM 857 C CA . GLY A 1 109 ? 11.109 -26.859 -18.016 1 97.31 109 GLY A CA 1
ATOM 858 C C . GLY A 1 109 ? 10.289 -25.609 -17.828 1 97.31 109 GLY A C 1
ATOM 859 O O . GLY A 1 109 ? 10.008 -24.891 -18.781 1 97.31 109 GLY A O 1
ATOM 860 N N . TYR A 1 110 ? 9.844 -25.328 -16.609 1 98 110 TYR A N 1
ATOM 861 C CA . TYR A 1 110 ? 9.086 -24.109 -16.297 1 98 110 TYR A CA 1
ATOM 862 C C . TYR A 1 110 ? 9.992 -23.031 -15.727 1 98 110 TYR A C 1
ATOM 864 O O . TYR A 1 110 ? 10.656 -23.25 -14.711 1 98 110 TYR A O 1
ATOM 872 N N . HIS A 1 111 ? 10.008 -21.828 -16.359 1 98.38 111 HIS A N 1
ATOM 873 C CA . HIS A 1 111 ? 11.016 -20.844 -15.992 1 98.38 111 HIS A CA 1
ATOM 874 C C . HIS A 1 111 ? 10.375 -19.531 -15.594 1 98.38 111 HIS A C 1
ATOM 876 O O . HIS A 1 111 ? 10.938 -18.781 -14.781 1 98.38 111 HIS A O 1
ATOM 882 N N . ARG A 1 112 ? 9.289 -19.125 -16.188 1 98.69 112 ARG A N 1
ATOM 883 C CA . ARG A 1 112 ? 8.523 -17.938 -15.82 1 98.69 112 ARG A CA 1
ATOM 884 C C . ARG A 1 112 ? 7.324 -18.297 -14.945 1 98.69 112 ARG A C 1
ATOM 886 O O . ARG A 1 112 ? 6.34 -18.859 -15.438 1 98.69 112 ARG A O 1
ATOM 893 N N . LEU A 1 113 ? 7.438 -17.969 -13.695 1 98.88 113 LEU A N 1
ATOM 894 C CA . LEU A 1 113 ? 6.512 -18.5 -12.703 1 98.88 113 LEU A CA 1
ATOM 895 C C . LEU A 1 113 ? 5.625 -17.391 -12.133 1 98.88 113 LEU A C 1
ATOM 897 O O . LEU A 1 113 ? 6.102 -16.297 -11.852 1 98.88 113 LEU A O 1
ATOM 901 N N . TYR A 1 114 ? 4.352 -17.656 -12.094 1 98.81 114 TYR A N 1
ATOM 902 C CA . TYR A 1 114 ? 3.406 -16.844 -11.344 1 98.81 114 TYR A CA 1
ATOM 903 C C . TYR A 1 114 ? 3.387 -17.234 -9.867 1 98.81 114 TYR A C 1
ATOM 905 O O . TYR A 1 114 ? 2.9 -18.312 -9.516 1 98.81 114 TYR A O 1
ATOM 913 N N . ILE A 1 115 ? 3.936 -16.406 -8.984 1 98.88 115 ILE A N 1
ATOM 914 C CA . ILE A 1 115 ? 3.934 -16.641 -7.543 1 98.88 115 ILE A CA 1
ATOM 915 C C . ILE A 1 115 ? 2.652 -16.078 -6.93 1 98.88 115 ILE A C 1
ATOM 917 O O . ILE A 1 115 ? 2.391 -14.883 -7.012 1 98.88 115 ILE A O 1
ATOM 921 N N . ASP A 1 116 ? 1.934 -16.922 -6.305 1 97.94 116 ASP A N 1
ATOM 922 C CA . ASP A 1 116 ? 0.612 -16.516 -5.844 1 97.94 116 ASP A CA 1
ATOM 923 C C . ASP A 1 116 ? 0.376 -16.938 -4.398 1 97.94 116 ASP A C 1
ATOM 925 O O . ASP A 1 116 ? 0.76 -18.047 -4.004 1 97.94 116 ASP A O 1
ATOM 929 N N . GLY A 1 117 ? -0.231 -16.031 -3.672 1 96.38 117 GLY A N 1
ATOM 930 C CA . GLY A 1 117 ? -0.525 -16.25 -2.264 1 96.38 117 GLY A CA 1
ATOM 931 C C . GLY A 1 117 ? 0.298 -15.367 -1.342 1 96.38 117 GLY A C 1
ATOM 932 O O . GLY A 1 117 ? 1.481 -15.125 -1.595 1 96.38 117 GLY A O 1
ATOM 933 N N . GLY A 1 118 ? -0.345 -14.977 -0.247 1 96.31 118 GLY A N 1
ATOM 934 C CA . GLY A 1 118 ? 0.264 -14.023 0.667 1 96.31 118 GLY A CA 1
ATOM 935 C C . GLY A 1 118 ? 1.574 -14.508 1.254 1 96.31 118 GLY A C 1
ATOM 936 O O . GLY A 1 118 ? 2.635 -13.953 0.971 1 96.31 118 GLY A O 1
ATOM 937 N N . VAL A 1 119 ? 1.591 -15.648 1.959 1 96.69 119 VAL A N 1
ATOM 938 C CA . VAL A 1 119 ? 2.764 -16.172 2.656 1 96.69 119 VAL A CA 1
ATOM 939 C C . VAL A 1 119 ? 3.828 -16.578 1.641 1 96.69 119 VAL A C 1
ATOM 941 O O . VAL A 1 119 ? 5.02 -16.359 1.857 1 96.69 119 VAL A O 1
ATOM 944 N N . THR A 1 120 ? 3.389 -17.172 0.548 1 98.06 120 THR A N 1
ATOM 945 C CA . THR A 1 120 ? 4.328 -17.578 -0.491 1 98.06 120 THR A CA 1
ATOM 946 C C . THR A 1 120 ? 5.055 -16.359 -1.066 1 98.06 120 THR A C 1
ATOM 948 O O . THR A 1 120 ? 6.281 -16.359 -1.167 1 98.06 120 THR A O 1
ATOM 951 N N . ILE A 1 121 ? 4.34 -15.328 -1.438 1 98.69 121 ILE A N 1
ATOM 952 C CA . ILE A 1 121 ? 4.941 -14.094 -1.941 1 98.69 121 ILE A CA 1
ATOM 953 C C . ILE A 1 121 ? 5.898 -13.523 -0.896 1 98.69 121 ILE A C 1
ATOM 955 O O . ILE A 1 121 ? 7.02 -13.133 -1.221 1 98.69 121 ILE A O 1
ATOM 959 N N . GLN A 1 122 ? 5.449 -13.5 0.375 1 98.69 122 GLN A N 1
ATOM 960 C CA . GLN A 1 122 ? 6.27 -12.977 1.463 1 98.69 122 GLN A CA 1
ATOM 961 C C . GLN A 1 122 ? 7.586 -13.734 1.573 1 98.69 122 GLN A C 1
ATOM 963 O O . GLN A 1 122 ? 8.648 -13.133 1.743 1 98.69 122 GLN A O 1
ATOM 968 N N . ASN A 1 123 ? 7.52 -15.039 1.495 1 98.12 123 ASN A N 1
ATOM 969 C CA . ASN A 1 123 ? 8.727 -15.852 1.594 1 98.12 123 ASN A CA 1
ATOM 970 C C . ASN A 1 123 ? 9.672 -15.602 0.418 1 98.12 123 ASN A C 1
ATOM 972 O O . ASN A 1 123 ? 10.891 -15.523 0.597 1 98.12 123 ASN A O 1
ATOM 976 N N . PHE A 1 124 ? 9.102 -15.547 -0.778 1 98.69 124 PHE A N 1
ATOM 977 C CA . PHE A 1 124 ? 9.922 -15.25 -1.95 1 98.69 124 PHE A CA 1
ATOM 978 C C . PHE A 1 124 ? 10.578 -13.883 -1.817 1 98.69 124 PHE A C 1
ATOM 980 O O . PHE A 1 124 ? 11.742 -13.711 -2.199 1 98.69 124 PHE A O 1
ATOM 987 N N . LEU A 1 125 ? 9.891 -12.883 -1.315 1 98.75 125 LEU A N 1
ATOM 988 C CA . LEU A 1 125 ? 10.453 -11.555 -1.111 1 98.75 125 LEU A CA 1
ATOM 989 C C . LEU A 1 125 ? 11.57 -11.586 -0.078 1 98.75 125 LEU A C 1
ATOM 991 O O . LEU A 1 125 ? 12.617 -10.953 -0.266 1 98.75 125 LEU A O 1
ATOM 995 N N . LYS A 1 126 ? 11.328 -12.328 1.014 1 98.31 126 LYS A N 1
ATOM 996 C CA . LYS A 1 126 ? 12.328 -12.43 2.074 1 98.31 126 LYS A CA 1
ATOM 997 C C . LYS A 1 126 ? 13.664 -12.93 1.526 1 98.31 126 LYS A C 1
ATOM 999 O O . LYS A 1 126 ? 14.727 -12.531 2.002 1 98.31 126 LYS A O 1
ATOM 1004 N N . GLU A 1 127 ? 13.57 -13.742 0.51 1 98.06 127 GLU A N 1
ATOM 1005 C CA . GLU A 1 127 ? 14.773 -14.328 -0.064 1 98.06 127 GLU A CA 1
ATOM 1006 C C . GLU A 1 127 ? 15.188 -13.602 -1.343 1 98.06 127 GLU A C 1
ATOM 1008 O O . GLU A 1 127 ? 16.047 -14.078 -2.082 1 98.06 127 GLU A O 1
ATOM 1013 N N . ASP A 1 128 ? 14.617 -12.477 -1.628 1 98.19 128 ASP A N 1
ATOM 1014 C CA . ASP A 1 128 ? 14.922 -11.664 -2.805 1 98.19 128 ASP A CA 1
ATOM 1015 C C . ASP A 1 128 ? 14.758 -12.477 -4.086 1 98.19 128 ASP A C 1
ATOM 1017 O O . ASP A 1 128 ? 15.633 -12.461 -4.953 1 98.19 128 ASP A O 1
ATOM 1021 N N . LEU A 1 129 ? 13.531 -13.117 -4.207 1 98.5 129 LEU A N 1
ATOM 1022 C CA . LEU A 1 129 ? 13.32 -14.039 -5.324 1 98.5 129 LEU A CA 1
ATOM 1023 C C . LEU A 1 129 ? 12.172 -13.57 -6.207 1 98.5 129 LEU A C 1
ATOM 1025 O O . LEU A 1 129 ? 11.773 -14.273 -7.141 1 98.5 129 LEU A O 1
ATOM 1029 N N . ILE A 1 130 ? 11.609 -12.398 -5.984 1 98.81 130 ILE A N 1
ATOM 1030 C CA . ILE A 1 130 ? 10.586 -11.836 -6.855 1 98.81 130 ILE A CA 1
ATOM 1031 C C . ILE A 1 130 ? 11.234 -10.891 -7.867 1 98.81 130 ILE A C 1
ATOM 1033 O O . ILE A 1 130 ? 11.945 -9.953 -7.488 1 98.81 130 ILE A O 1
ATOM 1037 N N . ASP A 1 131 ? 10.945 -11.117 -9.109 1 98.81 131 ASP A N 1
ATOM 1038 C CA . ASP A 1 131 ? 11.539 -10.312 -10.164 1 98.81 131 ASP A CA 1
ATOM 1039 C C . ASP A 1 131 ? 10.609 -9.156 -10.562 1 98.81 131 ASP A C 1
ATOM 1041 O O . ASP A 1 131 ? 11.078 -8.07 -10.914 1 98.81 131 ASP A O 1
ATOM 1045 N N . GLU A 1 132 ? 9.352 -9.422 -10.617 1 98.88 132 GLU A N 1
ATOM 1046 C CA . GLU A 1 132 ? 8.359 -8.414 -10.984 1 98.88 132 GLU A CA 1
ATOM 1047 C C . GLU A 1 132 ? 7.09 -8.555 -10.148 1 98.88 132 GLU A C 1
ATOM 1049 O O . GLU A 1 132 ? 6.68 -9.664 -9.812 1 98.88 132 GLU A O 1
ATOM 1054 N N . ILE A 1 133 ? 6.516 -7.41 -9.875 1 98.88 133 ILE A N 1
ATOM 1055 C CA . ILE A 1 133 ? 5.27 -7.387 -9.109 1 98.88 133 ILE A CA 1
ATOM 1056 C C . ILE A 1 133 ? 4.273 -6.445 -9.781 1 98.88 133 ILE A C 1
ATOM 1058 O O . ILE A 1 133 ? 4.602 -5.289 -10.07 1 98.88 133 ILE A O 1
ATOM 1062 N N . THR A 1 134 ? 3.117 -6.922 -10.086 1 98.94 134 THR A N 1
ATOM 1063 C CA . THR A 1 134 ? 1.976 -6.133 -10.531 1 98.94 134 THR A CA 1
ATOM 1064 C C . THR A 1 134 ? 0.895 -6.09 -9.453 1 98.94 134 THR A C 1
ATOM 1066 O O . THR A 1 134 ? 0.36 -7.129 -9.062 1 98.94 134 THR A O 1
ATOM 1069 N N . ILE A 1 135 ? 0.604 -4.906 -8.977 1 98.88 135 ILE A N 1
ATOM 1070 C CA . ILE A 1 135 ? -0.384 -4.738 -7.914 1 98.88 135 ILE A CA 1
ATOM 1071 C C . ILE A 1 135 ? -1.557 -3.906 -8.43 1 98.88 135 ILE A C 1
ATOM 1073 O O . ILE A 1 135 ? -1.367 -2.793 -8.93 1 98.88 135 ILE A O 1
ATOM 1077 N N . THR A 1 136 ? -2.709 -4.445 -8.406 1 98.75 136 THR A N 1
ATOM 1078 C CA . THR A 1 136 ? -3.941 -3.695 -8.609 1 98.75 136 THR A CA 1
ATOM 1079 C C . THR A 1 136 ? -4.523 -3.234 -7.277 1 98.75 136 THR A C 1
ATOM 1081 O O . THR A 1 136 ? -4.973 -4.055 -6.473 1 98.75 136 THR A O 1
ATOM 1084 N N . THR A 1 137 ? -4.578 -1.955 -7.066 1 98.75 137 THR A N 1
ATOM 1085 C CA . THR A 1 137 ? -5.027 -1.394 -5.797 1 98.75 137 THR A CA 1
ATOM 1086 C C . THR A 1 137 ? -6.52 -1.072 -5.848 1 98.75 137 THR A C 1
ATOM 1088 O O . THR A 1 137 ? -6.957 -0.271 -6.676 1 98.75 137 THR A O 1
ATOM 1091 N N . ILE A 1 138 ? -7.324 -1.714 -5.004 1 98.62 138 ILE A N 1
ATOM 1092 C CA . ILE A 1 138 ? -8.742 -1.417 -4.809 1 98.62 138 ILE A CA 1
ATOM 1093 C C . ILE A 1 138 ? -8.898 -0.304 -3.773 1 98.62 138 ILE A C 1
ATOM 1095 O O . ILE A 1 138 ? -8.234 -0.319 -2.732 1 98.62 138 ILE A O 1
ATOM 1099 N N . PRO A 1 139 ? -9.695 0.699 -4.086 1 98.56 139 PRO A N 1
ATOM 1100 C CA . PRO A 1 139 ? -9.781 1.854 -3.188 1 98.56 139 PRO A CA 1
ATOM 1101 C C . PRO A 1 139 ? -10.609 1.568 -1.935 1 98.56 139 PRO A C 1
ATOM 1103 O O . PRO A 1 139 ? -11.648 2.188 -1.726 1 98.56 139 PRO A O 1
ATOM 1106 N N . ILE A 1 140 ? -10.07 0.735 -1.086 1 98.69 140 ILE A N 1
ATOM 1107 C CA . ILE A 1 140 ? -10.68 0.338 0.178 1 98.69 140 ILE A CA 1
ATOM 1108 C C . ILE A 1 140 ? -9.594 0.131 1.231 1 98.69 140 ILE A C 1
ATOM 1110 O O . ILE A 1 140 ? -8.516 -0.371 0.925 1 98.69 140 ILE A O 1
ATOM 1114 N N . VAL A 1 141 ? -9.836 0.636 2.424 1 98.81 141 VAL A N 1
ATOM 1115 C CA . VAL A 1 141 ? -9.07 0.243 3.6 1 98.81 141 VAL A CA 1
ATOM 1116 C C . VAL A 1 141 ? -9.805 -0.864 4.352 1 98.81 141 VAL A C 1
ATOM 1118 O O . VAL A 1 141 ? -10.891 -0.64 4.891 1 98.81 141 VAL A O 1
ATOM 1121 N N . LEU A 1 142 ? -9.219 -2.029 4.348 1 98.56 142 LEU A N 1
ATOM 1122 C CA . LEU A 1 142 ? -9.891 -3.164 4.973 1 98.56 142 LEU A CA 1
ATOM 1123 C C . LEU A 1 142 ? -9.766 -3.105 6.492 1 98.56 142 LEU A C 1
ATOM 1125 O O . LEU A 1 142 ? -10.656 -3.551 7.211 1 98.56 142 LEU A O 1
ATOM 1129 N N . GLY A 1 143 ? -8.641 -2.615 6.949 1 98.38 143 GLY A N 1
ATOM 1130 C CA . GLY A 1 143 ? -8.398 -2.5 8.375 1 98.38 143 GLY A CA 1
ATOM 1131 C C . GLY A 1 143 ? -7.859 -3.779 8.992 1 98.38 143 GLY A C 1
ATOM 1132 O O . GLY A 1 143 ? -7.715 -3.871 10.219 1 98.38 143 GLY A O 1
ATOM 1133 N N . GLY A 1 144 ? -7.652 -4.785 8.289 1 98.12 144 GLY A N 1
ATOM 1134 C CA . GLY A 1 144 ? -7.129 -6.074 8.711 1 98.12 144 GLY A CA 1
ATOM 1135 C C . GLY A 1 144 ? -7.312 -7.168 7.676 1 98.12 144 GLY A C 1
ATOM 1136 O O . GLY A 1 144 ? -8.062 -6.996 6.715 1 98.12 144 GLY A O 1
ATOM 1137 N N . GLY A 1 145 ? -6.594 -8.312 7.945 1 97.88 145 GLY A N 1
ATOM 1138 C CA . GLY A 1 145 ? -6.676 -9.43 7.02 1 97.88 145 GLY A CA 1
ATOM 1139 C C . GLY A 1 145 ? -5.328 -10.047 6.703 1 97.88 145 GLY A C 1
ATOM 1140 O O . GLY A 1 145 ? -4.441 -10.086 7.559 1 97.88 145 GLY A O 1
ATOM 1141 N N . SER A 1 146 ? -5.223 -10.672 5.473 1 97.81 146 SER A N 1
ATOM 1142 C CA . SER A 1 146 ? -3.965 -11.242 5.008 1 97.81 146 SER A CA 1
ATOM 1143 C C . SER A 1 146 ? -3.127 -10.211 4.266 1 97.81 146 SER A C 1
ATOM 1145 O O . SER A 1 146 ? -3.541 -9.703 3.223 1 97.81 146 SER A O 1
ATOM 1147 N N . ALA A 1 147 ? -1.993 -9.93 4.797 1 98.38 147 ALA A N 1
ATOM 1148 C CA . ALA A 1 147 ? -1.148 -8.883 4.238 1 98.38 147 ALA A CA 1
ATOM 1149 C C . ALA A 1 147 ? -0.377 -9.383 3.021 1 98.38 147 ALA A C 1
ATOM 1151 O O . ALA A 1 147 ? 0.049 -10.539 2.986 1 98.38 147 ALA A O 1
ATOM 1152 N N . LEU A 1 148 ? -0.172 -8.508 2.08 1 98.69 148 LEU A N 1
ATOM 1153 C CA . LEU A 1 148 ? 0.651 -8.812 0.917 1 98.69 148 LEU A CA 1
ATOM 1154 C C . LEU A 1 148 ? 2.125 -8.898 1.302 1 98.69 148 LEU A C 1
ATOM 1156 O O . LEU A 1 148 ? 2.85 -9.773 0.817 1 98.69 148 LEU A O 1
ATOM 1160 N N . PHE A 1 149 ? 2.592 -7.992 2.133 1 98.75 149 PHE A N 1
ATOM 1161 C CA . PHE A 1 149 ? 3.996 -7.867 2.502 1 98.75 149 PHE A CA 1
ATOM 1162 C C . PHE A 1 149 ? 4.203 -8.227 3.969 1 98.75 149 PHE A C 1
ATOM 1164 O O . PHE A 1 149 ? 3.266 -8.172 4.766 1 98.75 149 PHE A O 1
ATOM 1171 N N . SER A 1 150 ? 5.379 -8.609 4.316 1 97.94 150 SER A N 1
ATOM 1172 C CA . SER A 1 150 ? 5.82 -8.875 5.68 1 97.94 150 SER A CA 1
ATOM 1173 C C . SER A 1 150 ? 7.172 -8.227 5.961 1 97.94 150 SER A C 1
ATOM 1175 O O . SER A 1 150 ? 7.727 -7.539 5.098 1 97.94 150 SER A O 1
ATOM 1177 N N . VAL A 1 151 ? 7.566 -8.344 7.184 1 97.81 151 VAL A N 1
ATOM 1178 C CA . VAL A 1 151 ? 8.867 -7.801 7.559 1 97.81 151 VAL A CA 1
ATOM 1179 C C . VAL A 1 151 ? 9.969 -8.477 6.738 1 97.81 151 VAL A C 1
ATOM 1181 O O . VAL A 1 151 ? 9.938 -9.695 6.543 1 97.81 151 VAL A O 1
ATOM 1184 N N . LEU A 1 152 ? 10.891 -7.707 6.254 1 98.12 152 LEU A N 1
ATOM 1185 C CA . LEU A 1 152 ? 12.039 -8.203 5.496 1 98.12 152 LEU A CA 1
ATOM 1186 C C . LEU A 1 152 ? 13.344 -7.863 6.199 1 98.12 152 LEU A C 1
ATOM 1188 O O . LEU A 1 152 ? 13.43 -6.863 6.914 1 98.12 152 LEU A O 1
ATOM 1192 N N . PRO A 1 153 ? 14.336 -8.664 5.977 1 95.81 153 PRO A N 1
ATOM 1193 C CA . PRO A 1 153 ? 15.641 -8.367 6.57 1 95.81 153 PRO A CA 1
ATOM 1194 C C . PRO A 1 153 ? 16.328 -7.16 5.93 1 95.81 153 PRO A C 1
ATOM 1196 O O . PRO A 1 153 ? 17.172 -6.516 6.559 1 95.81 153 PRO A O 1
ATOM 1199 N N . LYS A 1 154 ? 16.047 -6.891 4.707 1 95.44 154 LYS A N 1
ATOM 1200 C CA . LYS A 1 154 ? 16.609 -5.75 3.988 1 95.44 154 LYS A CA 1
ATOM 1201 C C . LYS A 1 154 ? 15.586 -5.16 3.02 1 95.44 154 LYS A C 1
ATOM 1203 O O . LYS A 1 154 ? 14.641 -5.84 2.613 1 95.44 154 LYS A O 1
ATOM 1208 N N . GLU A 1 155 ? 15.82 -3.947 2.709 1 97.62 155 GLU A N 1
ATOM 1209 C CA . GLU A 1 155 ? 14.938 -3.293 1.75 1 97.62 155 GLU A CA 1
ATOM 1210 C C . GLU A 1 155 ? 15.141 -3.848 0.343 1 97.62 155 GLU A C 1
ATOM 1212 O O . GLU A 1 155 ? 16.219 -4.367 0.023 1 97.62 155 GLU A O 1
ATOM 1217 N N . LEU A 1 156 ? 14.164 -3.805 -0.491 1 98.62 156 LEU A N 1
ATOM 1218 C CA . LEU A 1 156 ? 14.188 -4.18 -1.9 1 98.62 156 LEU A CA 1
ATOM 1219 C C . LEU A 1 156 ? 13.742 -3.018 -2.781 1 98.62 156 LEU A C 1
ATOM 1221 O O . LEU A 1 156 ? 12.609 -2.539 -2.664 1 98.62 156 LEU A O 1
ATOM 1225 N N . GLU A 1 157 ? 14.633 -2.555 -3.652 1 98.5 157 GLU A N 1
ATOM 1226 C CA . GLU A 1 157 ? 14.289 -1.47 -4.566 1 98.5 157 GLU A CA 1
ATOM 1227 C C . GLU A 1 157 ? 13.711 -2.01 -5.871 1 98.5 157 GLU A C 1
ATOM 1229 O O . GLU A 1 157 ? 14.172 -3.031 -6.383 1 98.5 157 GLU A O 1
ATOM 1234 N N . PHE A 1 158 ? 12.742 -1.364 -6.391 1 98.75 158 PHE A N 1
ATOM 1235 C CA . PHE A 1 158 ? 12.102 -1.685 -7.664 1 98.75 158 PHE A CA 1
ATOM 1236 C C . PHE A 1 158 ? 12.078 -0.466 -8.578 1 98.75 158 PHE A C 1
ATOM 1238 O O . PHE A 1 158 ? 12.383 0.647 -8.148 1 98.75 158 PHE A O 1
ATOM 1245 N N . THR A 1 159 ? 11.781 -0.694 -9.836 1 98.44 159 THR A N 1
ATOM 1246 C CA . THR A 1 159 ? 11.5 0.342 -10.82 1 98.44 159 THR A CA 1
ATOM 1247 C C . THR A 1 159 ? 10.078 0.208 -11.359 1 98.44 159 THR A C 1
ATOM 1249 O O . THR A 1 159 ? 9.602 -0.902 -11.609 1 98.44 159 THR A O 1
ATOM 1252 N N . LEU A 1 160 ? 9.43 1.359 -11.516 1 98.75 160 LEU A N 1
ATOM 1253 C CA . LEU A 1 160 ? 8.109 1.344 -12.133 1 98.75 160 LEU A CA 1
ATOM 1254 C C . LEU A 1 160 ? 8.211 1.076 -13.625 1 98.75 160 LEU A C 1
ATOM 1256 O O . LEU A 1 160 ? 8.945 1.766 -14.336 1 98.75 160 LEU A O 1
ATOM 1260 N N . VAL A 1 161 ? 7.512 0.092 -14.086 1 98.75 161 VAL A N 1
ATOM 1261 C CA . VAL A 1 161 ? 7.453 -0.212 -15.508 1 98.75 161 VAL A CA 1
ATOM 1262 C C . VAL A 1 161 ? 6.273 0.524 -16.141 1 98.75 161 VAL A C 1
ATOM 1264 O O . VAL A 1 161 ? 6.426 1.172 -17.188 1 98.75 161 VAL A O 1
ATOM 1267 N N . GLU A 1 162 ? 5.137 0.445 -15.5 1 98.5 162 GLU A N 1
ATOM 1268 C CA . GLU A 1 162 ? 3.938 1.137 -15.961 1 98.5 162 GLU A CA 1
ATOM 1269 C C . GLU A 1 162 ? 2.877 1.19 -14.867 1 98.5 162 GLU A C 1
ATOM 1271 O O . GLU A 1 162 ? 2.951 0.445 -13.883 1 98.5 162 GLU A O 1
ATOM 1276 N N . SER A 1 163 ? 1.949 2.107 -15.023 1 98.81 163 SER A N 1
ATOM 1277 C CA . SER A 1 163 ? 0.765 2.221 -14.18 1 98.81 163 SER A CA 1
ATOM 1278 C C . SER A 1 163 ? -0.462 2.613 -15 1 98.81 163 SER A C 1
ATOM 1280 O O . SER A 1 163 ? -0.385 3.492 -15.859 1 98.81 163 SER A O 1
ATOM 1282 N N . LYS A 1 164 ? -1.525 1.905 -14.719 1 97.81 164 LYS A N 1
ATOM 1283 C CA . LYS A 1 164 ? -2.771 2.111 -15.453 1 97.81 164 LYS A CA 1
ATOM 1284 C C . LYS A 1 164 ? -3.963 2.18 -14.5 1 97.81 164 LYS A C 1
ATOM 1286 O O . LYS A 1 164 ? -3.91 1.643 -13.391 1 97.81 164 LYS A O 1
ATOM 1291 N N . ILE A 1 165 ? -4.984 2.926 -15.039 1 98.31 165 ILE A N 1
ATOM 1292 C CA . ILE A 1 165 ? -6.254 2.932 -14.32 1 98.31 165 ILE A CA 1
ATOM 1293 C C . ILE A 1 165 ? -7.254 2.021 -15.031 1 98.31 165 ILE A C 1
ATOM 1295 O O . ILE A 1 165 ? -7.422 2.105 -16.25 1 98.31 165 ILE A O 1
ATOM 1299 N N . PHE A 1 166 ? -7.812 1.095 -14.312 1 97.75 166 PHE A N 1
ATOM 1300 C CA . PHE A 1 166 ? -8.906 0.273 -14.812 1 97.75 166 PHE A CA 1
ATOM 1301 C C . PHE A 1 166 ? -10.227 0.677 -14.156 1 97.75 166 PHE A C 1
ATOM 1303 O O . PHE A 1 166 ? -10.258 1.044 -12.984 1 97.75 166 PHE A O 1
ATOM 1310 N N . LEU A 1 167 ? -11.336 0.608 -14.953 1 97 167 LEU A N 1
ATOM 1311 C CA . LEU A 1 167 ? -12.695 0.844 -14.477 1 97 167 LEU A CA 1
ATOM 1312 C C . LEU A 1 167 ? -12.82 2.223 -13.836 1 97 167 LEU A C 1
ATOM 1314 O O . LEU A 1 167 ? -13.656 2.434 -12.953 1 97 167 LEU A O 1
ATOM 1318 N N . ASN A 1 168 ? -11.859 3.023 -14.078 1 96.44 168 ASN A N 1
ATOM 1319 C CA . ASN A 1 168 ? -11.789 4.391 -13.57 1 96.44 168 ASN A CA 1
ATOM 1320 C C . ASN A 1 168 ? -11.594 4.422 -12.062 1 96.44 168 ASN A C 1
ATOM 1322 O O . ASN A 1 168 ? -11.758 5.465 -11.43 1 96.44 168 ASN A O 1
ATOM 1326 N N . GLN A 1 169 ? -11.281 3.242 -11.445 1 98.06 169 GLN A N 1
ATOM 1327 C CA . GLN A 1 169 ? -11.219 3.207 -9.984 1 98.06 169 GLN A CA 1
ATOM 1328 C C . GLN A 1 169 ? -9.992 2.441 -9.508 1 98.06 169 GLN A C 1
ATOM 1330 O O . GLN A 1 169 ? -9.539 2.625 -8.367 1 98.06 169 GLN A O 1
ATOM 1335 N N . LEU A 1 170 ? -9.492 1.559 -10.312 1 98.44 170 LEU A N 1
ATOM 1336 C CA . LEU A 1 170 ? -8.406 0.671 -9.898 1 98.44 170 LEU A CA 1
ATOM 1337 C C . LEU A 1 170 ? -7.074 1.145 -10.469 1 98.44 170 LEU A C 1
ATOM 1339 O O . LEU A 1 170 ? -6.953 1.372 -11.672 1 98.44 170 LEU A O 1
ATOM 1343 N N . VAL A 1 171 ? -6.094 1.357 -9.641 1 98.81 171 VAL A N 1
ATOM 1344 C CA . VAL A 1 171 ? -4.742 1.683 -10.094 1 98.81 171 VAL A CA 1
ATOM 1345 C C . VAL A 1 171 ? -3.885 0.419 -10.109 1 98.81 171 VAL A C 1
ATOM 1347 O O . VAL A 1 171 ? -3.68 -0.21 -9.07 1 98.81 171 VAL A O 1
ATOM 1350 N N . GLN A 1 172 ? -3.477 -0.016 -11.281 1 98.88 172 GLN A N 1
ATOM 1351 C CA . GLN A 1 172 ? -2.578 -1.159 -11.406 1 98.88 172 GLN A CA 1
ATOM 1352 C C . GLN A 1 172 ? -1.168 -0.713 -11.781 1 98.88 172 GLN A C 1
ATOM 1354 O O . GLN A 1 172 ? -0.975 -0.026 -12.781 1 98.88 172 GLN A O 1
ATOM 1359 N N . SER A 1 173 ? -0.21 -1.067 -10.977 1 98.94 173 SER A N 1
ATOM 1360 C CA . SER A 1 173 ? 1.182 -0.692 -11.203 1 98.94 173 SER A CA 1
ATOM 1361 C C . SER A 1 173 ? 2.076 -1.922 -11.305 1 98.94 173 SER A C 1
ATOM 1363 O O . SER A 1 173 ? 1.97 -2.844 -10.492 1 98.94 173 SER A O 1
ATOM 1365 N N . HIS A 1 174 ? 2.885 -1.94 -12.336 1 98.88 174 HIS A N 1
ATOM 1366 C CA . HIS A 1 174 ? 3.852 -2.994 -12.617 1 98.88 174 HIS A CA 1
ATOM 1367 C C . HIS A 1 174 ? 5.27 -2.543 -12.281 1 98.88 174 HIS A C 1
ATOM 1369 O O . HIS A 1 174 ? 5.742 -1.527 -12.805 1 98.88 174 HIS A O 1
ATOM 1375 N N . TYR A 1 175 ? 5.902 -3.305 -11.375 1 98.88 175 TYR A N 1
ATOM 1376 C CA . TYR A 1 175 ? 7.25 -2.98 -10.93 1 98.88 175 TYR A CA 1
ATOM 1377 C C . TYR A 1 175 ? 8.227 -4.105 -11.266 1 98.88 175 TYR A C 1
ATOM 1379 O O . TYR A 1 175 ? 7.855 -5.281 -11.234 1 98.88 175 TYR A O 1
ATOM 1387 N N . ARG A 1 176 ? 9.445 -3.705 -11.531 1 98.81 176 ARG A N 1
ATOM 1388 C CA . ARG A 1 176 ? 10.539 -4.648 -11.758 1 98.81 176 ARG A CA 1
ATOM 1389 C C . ARG A 1 176 ? 11.641 -4.477 -10.711 1 98.81 176 ARG A C 1
ATOM 1391 O O . ARG A 1 176 ? 12.039 -3.35 -10.398 1 98.81 176 ARG A O 1
ATOM 1398 N N . ARG A 1 177 ? 12.133 -5.617 -10.164 1 98.75 177 ARG A N 1
ATOM 1399 C CA . ARG A 1 177 ? 13.203 -5.586 -9.164 1 98.75 177 ARG A CA 1
ATOM 1400 C C . ARG A 1 177 ? 14.461 -4.945 -9.742 1 98.75 177 ARG A C 1
ATOM 1402 O O . ARG A 1 177 ? 14.875 -5.273 -10.852 1 98.75 177 ARG A O 1
ATOM 1409 N N . LYS A 1 178 ? 14.984 -4.008 -8.914 1 96.81 178 LYS A N 1
ATOM 1410 C CA . LYS A 1 178 ? 16.25 -3.387 -9.289 1 96.81 178 LYS A CA 1
ATOM 1411 C C . LYS A 1 178 ? 17.438 -4.152 -8.695 1 96.81 178 LYS A C 1
ATOM 1413 O O . LYS A 1 178 ? 17.609 -4.199 -7.48 1 96.81 178 LYS A O 1
ATOM 1418 N N . ARG A 1 179 ? 18.203 -4.859 -9.453 1 89.56 179 ARG A N 1
ATOM 1419 C CA . ARG A 1 179 ? 19.375 -5.586 -8.984 1 89.56 179 ARG A CA 1
ATOM 1420 C C . ARG A 1 179 ? 20.656 -4.988 -9.562 1 89.56 179 ARG A C 1
ATOM 1422 O O . ARG A 1 179 ? 20.641 -4.418 -10.656 1 89.56 179 ARG A O 1
ATOM 1429 N N . MET B 1 1 ? -18.078 26.953 5.77 1 76.12 1 MET B N 1
ATOM 1430 C CA . MET B 1 1 ? -17 26.391 4.945 1 76.12 1 MET B CA 1
ATOM 1431 C C . MET B 1 1 ? -16.922 24.875 5.129 1 76.12 1 MET B C 1
ATOM 1433 O O . MET B 1 1 ? -17.156 24.359 6.223 1 76.12 1 MET B O 1
ATOM 1437 N N . GLU B 1 2 ? -16.75 24.172 4.039 1 89.81 2 GLU B N 1
ATOM 1438 C CA . GLU B 1 2 ? -16.75 22.703 4.129 1 89.81 2 GLU B CA 1
ATOM 1439 C C . GLU B 1 2 ? -15.547 22.203 4.906 1 89.81 2 GLU B C 1
ATOM 1441 O O . GLU B 1 2 ? -14.414 22.625 4.668 1 89.81 2 GLU B O 1
ATOM 1446 N N . LYS B 1 3 ? -15.797 21.438 6.055 1 97.06 3 LYS B N 1
ATOM 1447 C CA . LYS B 1 3 ? -14.75 20.828 6.863 1 97.06 3 LYS B CA 1
ATOM 1448 C C . LYS B 1 3 ? -14.211 19.562 6.199 1 97.06 3 LYS B C 1
ATOM 1450 O O . LYS B 1 3 ? -14.984 18.672 5.84 1 97.06 3 LYS B O 1
ATOM 1455 N N . ARG B 1 4 ? -12.891 19.562 5.941 1 98.31 4 ARG B N 1
ATOM 1456 C CA . ARG B 1 4 ? -12.242 18.406 5.312 1 98.31 4 ARG B CA 1
ATOM 1457 C C . ARG B 1 4 ? -10.914 18.094 5.984 1 98.31 4 ARG B C 1
ATOM 1459 O O . ARG B 1 4 ? -10.148 19 6.328 1 98.31 4 ARG B O 1
ATOM 1466 N N . ASN B 1 5 ? -10.688 16.859 6.254 1 98.81 5 ASN B N 1
ATOM 1467 C CA . ASN B 1 5 ? -9.391 16.344 6.691 1 98.81 5 ASN B CA 1
ATOM 1468 C C . ASN B 1 5 ? -8.672 15.609 5.57 1 98.81 5 ASN B C 1
ATOM 1470 O O . ASN B 1 5 ? -9.164 14.586 5.078 1 98.81 5 ASN B O 1
ATOM 1474 N N . LEU B 1 6 ? -7.551 16.156 5.18 1 98.88 6 LEU B N 1
ATOM 1475 C CA . LEU B 1 6 ? -6.844 15.664 4.004 1 98.88 6 LEU B CA 1
ATOM 1476 C C . LEU B 1 6 ? -5.477 15.102 4.391 1 98.88 6 LEU B C 1
ATOM 1478 O O . LEU B 1 6 ? -4.801 15.656 5.262 1 98.88 6 LEU B O 1
ATOM 1482 N N . VAL B 1 7 ? -5.125 14.055 3.721 1 98.88 7 VAL B N 1
ATOM 1483 C CA . VAL B 1 7 ? -3.809 13.445 3.877 1 98.88 7 VAL B CA 1
ATOM 1484 C C . VAL B 1 7 ? -3.025 13.57 2.572 1 98.88 7 VAL B C 1
ATOM 1486 O O . VAL B 1 7 ? -3.578 13.367 1.488 1 98.88 7 VAL B O 1
ATOM 1489 N N . PHE B 1 8 ? -1.771 13.883 2.646 1 98.81 8 PHE B N 1
ATOM 1490 C CA . PHE B 1 8 ? -0.794 13.938 1.564 1 98.81 8 PHE B CA 1
ATOM 1491 C C . PHE B 1 8 ? 0.533 13.336 2.004 1 98.81 8 PHE B C 1
ATOM 1493 O O . PHE B 1 8 ? 1.274 13.938 2.777 1 98.81 8 PHE B O 1
ATOM 1500 N N . ILE B 1 9 ? 0.846 12.117 1.5 1 98.56 9 ILE B N 1
ATOM 1501 C CA . ILE B 1 9 ? 1.912 11.375 2.164 1 98.56 9 ILE B CA 1
ATOM 1502 C C . ILE B 1 9 ? 2.652 10.508 1.146 1 98.56 9 ILE B C 1
ATOM 1504 O O . ILE B 1 9 ? 2.059 10.047 0.168 1 98.56 9 ILE B O 1
ATOM 1508 N N . GLY B 1 10 ? 3.93 10.406 1.274 1 98.38 10 GLY B N 1
ATOM 1509 C CA . GLY B 1 10 ? 4.723 9.398 0.592 1 98.38 10 GLY B CA 1
ATOM 1510 C C . GLY B 1 10 ? 4.781 8.078 1.344 1 98.38 10 GLY B C 1
ATOM 1511 O O . GLY B 1 10 ? 4.895 8.062 2.57 1 98.38 10 GLY B O 1
ATOM 1512 N N . ALA B 1 11 ? 4.727 6.953 0.629 1 98.69 11 ALA B N 1
ATOM 1513 C CA . ALA B 1 11 ? 4.789 5.637 1.257 1 98.69 11 ALA B CA 1
ATOM 1514 C C . ALA B 1 11 ? 5.539 4.645 0.373 1 98.69 11 ALA B C 1
ATOM 1516 O O . ALA B 1 11 ? 5.582 4.801 -0.85 1 98.69 11 ALA B O 1
ATOM 1517 N N . SER B 1 12 ? 6.184 3.652 1.015 1 98.75 12 SER B N 1
ATOM 1518 C CA . SER B 1 12 ? 6.785 2.537 0.294 1 98.75 12 SER B CA 1
ATOM 1519 C C . SER B 1 12 ? 5.723 1.587 -0.247 1 98.75 12 SER B C 1
ATOM 1521 O O . SER B 1 12 ? 4.543 1.707 0.093 1 98.75 12 SER B O 1
ATOM 1523 N N . LEU B 1 13 ? 6.105 0.65 -1.103 1 98.69 13 LEU B N 1
ATOM 1524 C CA . LEU B 1 13 ? 5.195 -0.33 -1.688 1 98.69 13 LEU B CA 1
ATOM 1525 C C . LEU B 1 13 ? 4.48 -1.126 -0.601 1 98.69 13 LEU B C 1
ATOM 1527 O O . LEU B 1 13 ? 3.324 -1.517 -0.771 1 98.69 13 LEU B O 1
ATOM 1531 N N . ASP B 1 14 ? 5.242 -1.326 0.468 1 98.75 14 ASP B N 1
ATOM 1532 C CA . ASP B 1 14 ? 4.688 -2.146 1.541 1 98.75 14 ASP B CA 1
ATOM 1533 C C . ASP B 1 14 ? 4.07 -1.277 2.633 1 98.75 14 ASP B C 1
ATOM 1535 O O . ASP B 1 14 ? 3.803 -1.756 3.738 1 98.75 14 ASP B O 1
ATOM 1539 N N . GLY B 1 15 ? 3.822 0.036 2.441 1 98.5 15 GLY B N 1
ATOM 1540 C CA . GLY B 1 15 ? 2.908 0.857 3.221 1 98.5 15 GLY B C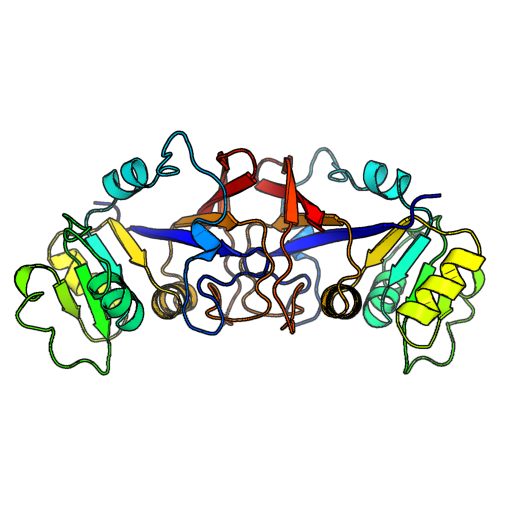A 1
ATOM 1541 C C . GLY B 1 15 ? 3.582 1.562 4.383 1 98.5 15 GLY B C 1
ATOM 1542 O O . GLY B 1 15 ? 2.914 2 5.32 1 98.5 15 GLY B O 1
ATOM 1543 N N . TYR B 1 16 ? 4.898 1.641 4.328 1 98.62 16 TYR B N 1
ATOM 1544 C CA . TYR B 1 16 ? 5.594 2.363 5.387 1 98.62 16 TYR B CA 1
ATOM 1545 C C . TYR B 1 16 ? 5.863 3.807 4.977 1 98.62 16 TYR B C 1
ATOM 1547 O O . TYR B 1 16 ? 6.086 4.094 3.799 1 98.62 16 TYR B O 1
ATOM 1555 N N . ILE B 1 17 ? 5.906 4.707 6.023 1 98.44 17 ILE B N 1
ATOM 1556 C CA . ILE B 1 17 ? 6.113 6.125 5.75 1 98.44 17 ILE B CA 1
ATOM 1557 C C . ILE B 1 17 ? 7.445 6.574 6.348 1 98.44 17 ILE B C 1
ATOM 1559 O O . ILE B 1 17 ? 7.887 7.703 6.121 1 98.44 17 ILE B O 1
ATOM 1563 N N . ALA B 1 18 ? 8.102 5.773 7.141 1 97.94 18 ALA B N 1
ATOM 1564 C CA . ALA B 1 18 ? 9.477 5.887 7.621 1 97.94 18 ALA B CA 1
ATOM 1565 C C . ALA B 1 18 ? 10.109 4.512 7.793 1 97.94 18 ALA B C 1
ATOM 1567 O O . ALA B 1 18 ? 9.414 3.525 8.047 1 97.94 18 ALA B O 1
ATOM 1568 N N . ASP B 1 19 ? 11.438 4.457 7.605 1 97.44 19 ASP B N 1
ATOM 1569 C CA . ASP B 1 19 ? 12.109 3.172 7.766 1 97.44 19 ASP B CA 1
ATOM 1570 C C . ASP B 1 19 ? 12.258 2.811 9.242 1 97.44 19 ASP B C 1
ATOM 1572 O O . ASP B 1 19 ? 11.688 3.479 10.109 1 97.44 19 ASP B O 1
ATOM 1576 N N . ARG B 1 20 ? 12.906 1.708 9.562 1 96.75 20 ARG B N 1
ATOM 1577 C CA . ARG B 1 20 ? 12.992 1.143 10.906 1 96.75 20 ARG B CA 1
ATOM 1578 C C . ARG B 1 20 ? 13.664 2.115 11.867 1 96.75 20 ARG B C 1
ATOM 1580 O O . ARG B 1 20 ? 13.406 2.088 13.07 1 96.75 20 ARG B O 1
ATOM 1587 N N . ASN B 1 21 ? 14.461 2.977 11.375 1 95.06 21 ASN B N 1
ATOM 1588 C CA . ASN B 1 21 ? 15.188 3.939 12.195 1 95.06 21 ASN B CA 1
ATOM 1589 C C . ASN B 1 21 ? 14.523 5.316 12.156 1 95.06 21 ASN B C 1
ATOM 1591 O O . ASN B 1 21 ? 15.117 6.301 12.602 1 95.06 21 ASN B O 1
ATOM 1595 N N . GLY B 1 22 ? 13.414 5.387 11.531 1 94.56 22 GLY B N 1
ATOM 1596 C CA . GLY B 1 22 ? 12.719 6.66 11.422 1 94.56 22 GLY B CA 1
ATOM 1597 C C . GLY B 1 22 ? 13.211 7.512 10.273 1 94.56 22 GLY B C 1
ATOM 1598 O O . GLY B 1 22 ? 12.82 8.672 10.133 1 94.56 22 GLY B O 1
ATOM 1599 N N . GLY B 1 23 ? 14.07 6.949 9.469 1 94.56 23 GLY B N 1
ATOM 1600 C CA . GLY B 1 23 ? 14.664 7.68 8.359 1 94.56 23 GLY B CA 1
ATOM 1601 C C . GLY B 1 23 ? 13.703 7.887 7.199 1 94.56 23 GLY B C 1
ATOM 1602 O O . GLY B 1 23 ? 12.805 7.074 6.977 1 94.56 23 GLY B O 1
ATOM 1603 N N . LEU B 1 24 ? 13.992 9 6.418 1 95.38 24 LEU B N 1
ATOM 1604 C CA . LEU B 1 24 ? 13.102 9.406 5.336 1 95.38 24 LEU B CA 1
ATOM 1605 C C . LEU B 1 24 ? 13.859 9.508 4.02 1 95.38 24 LEU B C 1
ATOM 1607 O O . LEU B 1 24 ? 13.281 9.883 2.992 1 95.38 24 LEU B O 1
ATOM 1611 N N . ASN B 1 25 ? 15.125 9.125 4.012 1 94.38 25 ASN B N 1
ATOM 1612 C CA . ASN B 1 25 ? 15.984 9.352 2.855 1 94.38 25 ASN B CA 1
ATOM 1613 C C . ASN B 1 25 ? 15.469 8.617 1.621 1 94.38 25 ASN B C 1
ATOM 1615 O O . ASN B 1 25 ? 15.672 9.078 0.494 1 94.38 25 ASN B O 1
ATOM 1619 N N . TRP B 1 26 ? 14.82 7.516 1.825 1 95.31 26 TRP B N 1
ATOM 1620 C CA . TRP B 1 26 ? 14.305 6.707 0.728 1 95.31 26 TRP B CA 1
ATOM 1621 C C . TRP B 1 26 ? 13.242 7.473 -0.056 1 95.31 26 TRP B C 1
ATOM 1623 O O . TRP B 1 26 ? 12.992 7.176 -1.226 1 95.31 26 TRP B O 1
ATOM 1633 N N . LEU B 1 27 ? 12.594 8.516 0.534 1 93.88 27 LEU B N 1
ATOM 1634 C CA . LEU B 1 27 ? 11.578 9.32 -0.124 1 93.88 27 LEU B CA 1
ATOM 1635 C C . LEU B 1 27 ? 12.188 10.156 -1.248 1 93.88 27 LEU B C 1
ATOM 1637 O O . LEU B 1 27 ? 11.484 10.539 -2.188 1 93.88 27 LEU B O 1
ATOM 1641 N N . THR B 1 28 ? 13.461 10.438 -1.125 1 91 28 THR B N 1
ATOM 1642 C CA . THR B 1 28 ? 14.133 11.297 -2.092 1 91 28 THR B CA 1
ATOM 1643 C C . THR B 1 28 ? 15.156 10.516 -2.902 1 91 28 THR B C 1
ATOM 1645 O O . THR B 1 28 ? 16.094 11.094 -3.463 1 91 28 THR B O 1
ATOM 1648 N N . ALA B 1 29 ? 15.023 9.219 -2.869 1 90.31 29 ALA B N 1
ATOM 1649 C CA . ALA B 1 29 ? 16 8.359 -3.525 1 90.31 29 ALA B CA 1
ATOM 1650 C C . ALA B 1 29 ? 15.875 8.445 -5.043 1 90.31 29 ALA B C 1
ATOM 1652 O O . ALA B 1 29 ? 16.828 8.117 -5.77 1 90.31 29 ALA B O 1
ATOM 1653 N N . ILE B 1 30 ? 14.68 8.812 -5.535 1 93.88 30 ILE B N 1
ATOM 1654 C CA . ILE B 1 30 ? 14.453 8.93 -6.973 1 93.88 30 ILE B CA 1
ATOM 1655 C C . ILE B 1 30 ? 14.953 10.289 -7.461 1 93.88 30 ILE B C 1
ATOM 1657 O O . ILE B 1 30 ? 14.57 11.328 -6.922 1 93.88 30 ILE B O 1
ATOM 1661 N N . PRO B 1 31 ? 15.797 10.273 -8.516 1 94.44 31 PRO B N 1
ATOM 1662 C CA . PRO B 1 31 ? 16.281 11.547 -9.055 1 94.44 31 PRO B CA 1
ATOM 1663 C C . PRO B 1 31 ? 15.148 12.492 -9.438 1 94.44 31 PRO B C 1
ATOM 1665 O O . PRO B 1 31 ? 14.141 12.055 -9.992 1 94.44 31 PRO B O 1
ATOM 1668 N N . ASN B 1 32 ? 15.344 13.719 -9.102 1 96.12 32 ASN B N 1
ATOM 1669 C CA . ASN B 1 32 ? 14.352 14.773 -9.328 1 96.12 32 ASN B CA 1
ATOM 1670 C C . ASN B 1 32 ? 14.992 16.031 -9.922 1 96.12 32 ASN B C 1
ATOM 1672 O O . ASN B 1 32 ? 14.992 17.078 -9.289 1 96.12 32 ASN B O 1
ATOM 1676 N N . PRO B 1 33 ? 15.5 15.922 -11.141 1 93.56 33 PRO B N 1
ATOM 1677 C CA . PRO B 1 33 ? 16.234 17.047 -11.727 1 93.56 33 PRO B CA 1
ATOM 1678 C C . PRO B 1 33 ? 15.359 18.266 -11.953 1 93.56 33 PRO B C 1
ATOM 1680 O O . PRO B 1 33 ? 15.852 19.406 -11.891 1 93.56 33 PRO B O 1
ATOM 1683 N N . GLU B 1 34 ? 14.109 18.094 -12.195 1 92.94 34 GLU B N 1
ATOM 1684 C CA . GLU B 1 34 ? 13.211 19.219 -12.453 1 92.94 34 GLU B CA 1
ATOM 1685 C C . GLU B 1 34 ? 12.695 19.828 -11.156 1 92.94 34 GLU B C 1
ATOM 1687 O O . GLU B 1 34 ? 11.953 20.812 -11.172 1 92.94 34 GLU B O 1
ATOM 1692 N N . GLN B 1 35 ? 13.023 19.281 -10.078 1 93.25 35 GLN B N 1
ATOM 1693 C CA . GLN B 1 35 ? 12.648 19.75 -8.75 1 93.25 35 GLN B CA 1
ATOM 1694 C C . GLN B 1 35 ? 11.133 19.844 -8.609 1 93.25 35 GLN B C 1
ATOM 1696 O O . GLN B 1 35 ? 10.602 20.844 -8.141 1 93.25 35 GLN B O 1
ATOM 1701 N N . SER B 1 36 ? 10.484 18.828 -9.172 1 94.75 36 SER B N 1
ATOM 1702 C CA . SER B 1 36 ? 9.047 18.703 -8.977 1 94.75 36 SER B CA 1
ATOM 1703 C C . SER B 1 36 ? 8.695 18.562 -7.496 1 94.75 36 SER B C 1
ATOM 1705 O O . SER B 1 36 ? 9.359 17.828 -6.766 1 94.75 36 SER B O 1
ATOM 1707 N N . ASP B 1 37 ? 7.68 19.391 -7.074 1 95.06 37 ASP B N 1
ATOM 1708 C CA . ASP B 1 37 ? 7.246 19.219 -5.691 1 95.06 37 ASP B CA 1
ATOM 1709 C C . ASP B 1 37 ? 6.125 18.188 -5.594 1 95.06 37 ASP B C 1
ATOM 1711 O O . ASP B 1 37 ? 5.504 18.031 -4.539 1 95.06 37 ASP B O 1
ATOM 1715 N N . MET B 1 38 ? 5.789 17.594 -6.773 1 96.12 38 MET B N 1
ATOM 1716 C CA . MET B 1 38 ? 4.828 16.516 -6.902 1 96.12 38 MET B CA 1
ATOM 1717 C C . MET B 1 38 ? 3.451 16.938 -6.406 1 96.12 38 MET B C 1
ATOM 1719 O O . MET B 1 38 ? 2.732 16.141 -5.797 1 96.12 38 MET B O 1
ATOM 1723 N N . GLY B 1 39 ? 3.098 18.219 -6.547 1 97.12 39 GLY B N 1
ATOM 1724 C CA . GLY B 1 39 ? 1.767 18.703 -6.23 1 97.12 39 GLY B CA 1
ATOM 1725 C C . GLY B 1 39 ? 1.641 19.219 -4.809 1 97.12 39 GLY B C 1
ATOM 1726 O O . GLY B 1 39 ? 0.549 19.578 -4.371 1 97.12 39 GLY B O 1
ATOM 1727 N N . TYR B 1 40 ? 2.732 19.312 -4.164 1 97.06 40 TYR B N 1
ATOM 1728 C CA . TYR B 1 40 ? 2.701 19.719 -2.766 1 97.06 40 TYR B CA 1
ATOM 1729 C C . TYR B 1 40 ? 2.205 21.156 -2.621 1 97.06 40 TYR B C 1
ATOM 1731 O O . TYR B 1 40 ? 1.346 21.438 -1.784 1 97.06 40 TYR B O 1
ATOM 1739 N N . THR B 1 41 ? 2.734 22.016 -3.414 1 96.81 41 THR B N 1
ATOM 1740 C CA . THR B 1 41 ? 2.336 23.422 -3.355 1 96.81 41 THR B CA 1
ATOM 1741 C C . THR B 1 41 ? 0.846 23.578 -3.645 1 96.81 41 THR B C 1
ATOM 1743 O O . THR B 1 41 ? 0.147 24.312 -2.947 1 96.81 41 THR B O 1
ATOM 1746 N N . GLU B 1 42 ? 0.424 22.906 -4.684 1 97.44 42 GLU B N 1
ATOM 1747 C CA . GLU B 1 42 ? -1 22.922 -5.004 1 97.44 42 GLU B CA 1
ATOM 1748 C C . GLU B 1 42 ? -1.836 22.406 -3.842 1 97.44 42 GLU B C 1
ATOM 1750 O O . GLU B 1 42 ? -2.855 23 -3.484 1 97.44 42 GLU B O 1
ATOM 1755 N N . PHE B 1 43 ? -1.414 21.359 -3.275 1 98.06 43 PHE B N 1
ATOM 1756 C CA . PHE B 1 43 ? -2.09 20.766 -2.127 1 98.06 43 PHE B CA 1
ATOM 1757 C C . PHE B 1 43 ? -2.137 21.75 -0.962 1 98.06 43 PHE B C 1
ATOM 1759 O O . PHE B 1 43 ? -3.197 21.984 -0.376 1 98.06 43 PHE B O 1
ATOM 1766 N N . MET B 1 44 ? -1.057 22.344 -0.643 1 97.69 44 MET B N 1
ATOM 1767 C CA . MET B 1 44 ? -0.956 23.266 0.48 1 97.69 44 MET B CA 1
ATOM 1768 C C . MET B 1 44 ? -1.868 24.469 0.274 1 97.69 44 MET B C 1
ATOM 1770 O O . MET B 1 44 ? -2.365 25.047 1.241 1 97.69 44 MET B O 1
ATOM 1774 N N . GLY B 1 45 ? -2.078 24.75 -0.987 1 97.19 45 GLY B N 1
ATOM 1775 C CA . GLY B 1 45 ? -2.99 25.844 -1.297 1 97.19 45 GLY B CA 1
ATOM 1776 C C . GLY B 1 45 ? -4.418 25.562 -0.877 1 97.19 45 GLY B C 1
ATOM 1777 O O . GLY B 1 45 ? -5.203 26.484 -0.659 1 97.19 45 GLY B O 1
ATOM 1778 N N . GLN B 1 46 ? -4.742 24.328 -0.649 1 96.5 46 GLN B N 1
ATOM 1779 C CA . GLN B 1 46 ? -6.125 23.938 -0.378 1 96.5 46 GLN B CA 1
ATOM 1780 C C . GLN B 1 46 ? -6.367 23.781 1.121 1 96.5 46 GLN B C 1
ATOM 1782 O O . GLN B 1 46 ? -7.516 23.672 1.56 1 96.5 46 GLN B O 1
ATOM 1787 N N . VAL B 1 47 ? -5.277 23.781 1.883 1 97.94 47 VAL B N 1
ATOM 1788 C CA . VAL B 1 47 ? -5.465 23.547 3.312 1 97.94 47 VAL B CA 1
ATOM 1789 C C . VAL B 1 47 ? -5.172 24.844 4.078 1 97.94 47 VAL B C 1
ATOM 1791 O O . VAL B 1 47 ? -4.418 25.688 3.605 1 97.94 47 VAL B O 1
ATOM 1794 N N . ASP B 1 48 ? -5.801 24.953 5.238 1 97.25 48 ASP B N 1
ATOM 1795 C CA . ASP B 1 48 ? -5.664 26.203 5.984 1 97.25 48 ASP B CA 1
ATOM 1796 C C . ASP B 1 48 ? -4.844 26 7.254 1 97.25 48 ASP B C 1
ATOM 1798 O O . ASP B 1 48 ? -4.387 26.953 7.871 1 97.25 48 ASP B O 1
ATOM 1802 N N . ALA B 1 49 ? -4.648 24.719 7.664 1 98.25 49 ALA B N 1
ATOM 1803 C CA . ALA B 1 49 ? -3.834 24.391 8.828 1 98.25 49 ALA B CA 1
ATOM 1804 C C . ALA B 1 49 ? -3.357 22.953 8.781 1 98.25 49 ALA B C 1
ATOM 1806 O O . ALA B 1 49 ? -3.855 22.141 7.988 1 98.25 49 ALA B O 1
ATOM 1807 N N . LEU B 1 50 ? -2.369 22.672 9.586 1 98.5 50 LEU B N 1
ATOM 1808 C CA . LEU B 1 50 ? -1.845 21.312 9.734 1 98.5 50 LEU B CA 1
ATOM 1809 C C . LEU B 1 50 ? -2.178 20.75 11.102 1 98.5 50 LEU B C 1
ATOM 1811 O O . LEU B 1 50 ? -2.146 21.469 12.102 1 98.5 50 LEU B O 1
ATOM 1815 N N . VAL B 1 51 ? -2.488 19.5 11.117 1 98.69 51 VAL B N 1
ATOM 1816 C CA . VAL B 1 51 ? -2.645 18.719 12.344 1 98.69 51 VAL B CA 1
ATOM 1817 C C . VAL B 1 51 ? -1.681 17.531 12.328 1 98.69 51 VAL B C 1
ATOM 1819 O O . VAL B 1 51 ? -1.748 16.672 11.445 1 98.69 51 VAL B O 1
ATOM 1822 N N . MET B 1 52 ? -0.787 17.5 13.258 1 97.88 52 MET B N 1
ATOM 1823 C CA . MET B 1 52 ? 0.192 16.422 13.25 1 97.88 52 MET B CA 1
ATOM 1824 C C . MET B 1 52 ? 0.484 15.945 14.672 1 97.88 52 MET B C 1
ATOM 1826 O O . MET B 1 52 ? 0.131 16.625 15.641 1 97.88 52 MET B O 1
ATOM 1830 N N . GLY B 1 53 ? 1.021 14.75 14.766 1 96 53 GLY B N 1
ATOM 1831 C CA . GLY B 1 53 ? 1.42 14.203 16.047 1 96 53 GLY B CA 1
ATOM 1832 C C . GLY B 1 53 ? 2.764 14.727 16.531 1 96 53 GLY B C 1
ATOM 1833 O O . GLY B 1 53 ? 3.496 15.359 15.766 1 96 53 GLY B O 1
ATOM 1834 N N . ARG B 1 54 ? 3.111 14.352 17.703 1 93.38 54 ARG B N 1
ATOM 1835 C CA . ARG B 1 54 ? 4.328 14.82 18.359 1 93.38 54 ARG B CA 1
ATOM 1836 C C . ARG B 1 54 ? 5.57 14.383 17.578 1 93.38 54 ARG B C 1
ATOM 1838 O O . ARG B 1 54 ? 6.465 15.195 17.328 1 93.38 54 ARG B O 1
ATOM 1845 N N . LYS B 1 55 ? 5.637 13.156 17.219 1 93.19 55 LYS B N 1
ATOM 1846 C CA . LYS B 1 55 ? 6.824 12.633 16.547 1 93.19 55 LYS B CA 1
ATOM 1847 C C . LYS B 1 55 ? 7.059 13.336 15.219 1 93.19 55 LYS B C 1
ATOM 1849 O O . LYS B 1 55 ? 8.195 13.68 14.883 1 93.19 55 LYS B O 1
ATOM 1854 N N . THR B 1 56 ? 5.98 13.477 14.445 1 95.38 56 THR B N 1
ATOM 1855 C CA . THR B 1 56 ? 6.086 14.203 13.188 1 95.38 56 THR B CA 1
ATOM 1856 C C . THR B 1 56 ? 6.566 15.633 13.422 1 95.38 56 THR B C 1
ATOM 1858 O O . THR B 1 56 ? 7.441 16.125 12.711 1 95.38 56 THR B O 1
ATOM 1861 N N . PHE B 1 57 ? 6.039 16.281 14.453 1 94.62 57 PHE B N 1
ATOM 1862 C CA . PHE B 1 57 ? 6.441 17.641 14.773 1 94.62 57 PHE B CA 1
ATOM 1863 C C . PHE B 1 57 ? 7.926 17.703 15.117 1 94.62 57 PHE B C 1
ATOM 1865 O O . PHE B 1 57 ? 8.648 18.562 14.617 1 94.62 57 PHE B O 1
ATOM 1872 N N . GLU B 1 58 ? 8.375 16.75 15.914 1 92.06 58 GLU B N 1
ATOM 1873 C CA . GLU B 1 58 ? 9.781 16.703 16.297 1 92.06 58 GLU B CA 1
ATOM 1874 C C . GLU B 1 58 ? 10.672 16.484 15.07 1 92.06 58 GLU B C 1
ATOM 1876 O O . GLU B 1 58 ? 11.75 17.078 14.977 1 92.06 58 GLU B O 1
ATOM 1881 N N . THR B 1 59 ? 10.195 15.664 14.18 1 92.88 59 THR B N 1
ATOM 1882 C CA . THR B 1 59 ? 10.922 15.438 12.938 1 92.88 59 THR B CA 1
ATOM 1883 C C . THR B 1 59 ? 11.047 16.734 12.133 1 92.88 59 THR B C 1
ATOM 1885 O O . THR B 1 59 ? 12.133 17.062 11.664 1 92.88 59 THR B O 1
ATOM 1888 N N . VAL B 1 60 ? 10.008 17.469 12 1 92.69 60 VAL B N 1
ATOM 1889 C CA . VAL B 1 60 ? 9.977 18.734 11.273 1 92.69 60 VAL B CA 1
ATOM 1890 C C . VAL B 1 60 ? 10.922 19.734 11.945 1 92.69 60 VAL B C 1
ATOM 1892 O O . VAL B 1 60 ? 11.648 20.453 11.266 1 92.69 60 VAL B O 1
ATOM 1895 N N . CYS B 1 61 ? 10.93 19.797 13.242 1 91.81 61 CYS B N 1
ATOM 1896 C CA . CYS B 1 61 ? 11.797 20.688 14 1 91.81 61 CYS B CA 1
AT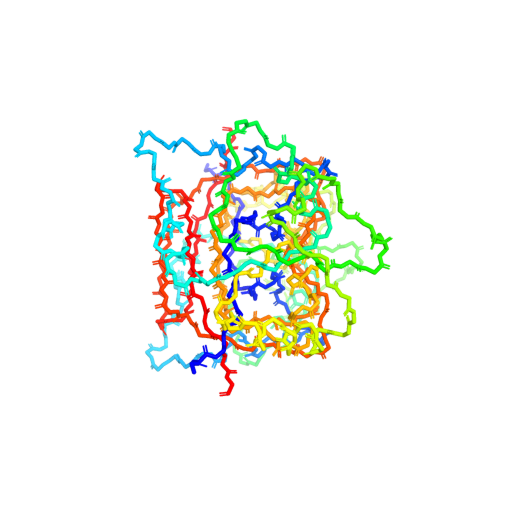OM 1897 C C . CYS B 1 61 ? 13.266 20.391 13.727 1 91.81 61 CYS B C 1
ATOM 1899 O O . CYS B 1 61 ? 14.125 21.25 13.875 1 91.81 61 CYS B O 1
ATOM 1901 N N . GLY B 1 62 ? 13.516 19.125 13.297 1 89.75 62 GLY B N 1
ATOM 1902 C CA . GLY B 1 62 ? 14.883 18.703 13.055 1 89.75 62 GLY B CA 1
ATOM 1903 C C . GLY B 1 62 ? 15.367 19.016 11.648 1 89.75 62 GLY B C 1
ATOM 1904 O O . GLY B 1 62 ? 16.547 18.797 11.328 1 89.75 62 GLY B O 1
ATOM 1905 N N . PHE B 1 63 ? 14.492 19.469 10.867 1 88.31 63 PHE B N 1
ATOM 1906 C CA . PHE B 1 63 ? 14.891 19.812 9.5 1 88.31 63 PHE B CA 1
ATOM 1907 C C . PHE B 1 63 ? 15.836 21 9.492 1 88.31 63 PHE B C 1
ATOM 1909 O O . PHE B 1 63 ? 15.695 21.922 10.297 1 88.31 63 PHE B O 1
ATOM 1916 N N . GLU B 1 64 ? 16.719 20.969 8.578 1 86.88 64 GLU B N 1
ATOM 1917 C CA . GLU B 1 64 ? 17.641 22.094 8.406 1 86.88 64 GLU B CA 1
ATOM 1918 C C . GLU B 1 64 ? 17 23.188 7.547 1 86.88 64 GLU B C 1
ATOM 1920 O O . GLU B 1 64 ? 16.172 22.906 6.684 1 86.88 64 GLU B O 1
ATOM 1925 N N . GLY B 1 65 ? 17.391 24.484 7.895 1 88.31 65 GLY B N 1
ATOM 1926 C CA . GLY B 1 65 ? 16.906 25.594 7.086 1 88.31 65 GLY B CA 1
ATOM 1927 C C . GLY B 1 65 ? 15.719 26.297 7.707 1 88.31 65 GLY B C 1
ATOM 1928 O O . GLY B 1 65 ? 15.523 26.25 8.922 1 88.31 65 GLY B O 1
ATOM 1929 N N . ASP B 1 66 ? 14.992 26.984 6.824 1 87.75 66 ASP B N 1
ATOM 1930 C CA . ASP B 1 66 ? 13.844 27.75 7.281 1 87.75 66 ASP B CA 1
ATOM 1931 C C . ASP B 1 66 ? 12.664 26.844 7.637 1 87.75 66 ASP B C 1
ATOM 1933 O O . ASP B 1 66 ? 12.562 25.734 7.129 1 87.75 66 ASP B O 1
ATOM 1937 N N . TRP B 1 67 ? 11.859 27.375 8.547 1 90.06 67 TRP B N 1
ATOM 1938 C CA . TRP B 1 67 ? 10.609 26.703 8.883 1 90.06 67 TRP B CA 1
ATOM 1939 C C . TRP B 1 67 ? 9.766 26.469 7.629 1 90.06 67 TRP B C 1
ATOM 1941 O O . TRP B 1 67 ? 9.5 27.391 6.867 1 90.06 67 TRP B O 1
ATOM 1951 N N . PRO B 1 68 ? 9.289 25.219 7.457 1 89.25 68 PRO B N 1
ATOM 1952 C CA . PRO B 1 68 ? 8.734 24.875 6.148 1 89.25 68 PRO B CA 1
ATOM 1953 C C . PRO B 1 68 ? 7.254 25.234 6.016 1 89.25 68 PRO B C 1
ATOM 1955 O O . PRO B 1 68 ? 6.676 25.078 4.938 1 89.25 68 PRO B O 1
ATOM 1958 N N . TYR B 1 69 ? 6.652 25.688 7.113 1 93 69 TYR B N 1
ATOM 1959 C CA . TYR B 1 69 ? 5.211 25.891 7.023 1 93 69 TYR B CA 1
ATOM 1960 C C . TYR B 1 69 ? 4.84 27.344 7.301 1 93 69 TYR B C 1
ATOM 1962 O O . TYR B 1 69 ? 5.301 27.938 8.281 1 93 69 TYR B O 1
ATOM 1970 N N . ALA B 1 70 ? 3.975 27.859 6.422 1 91.31 70 ALA B N 1
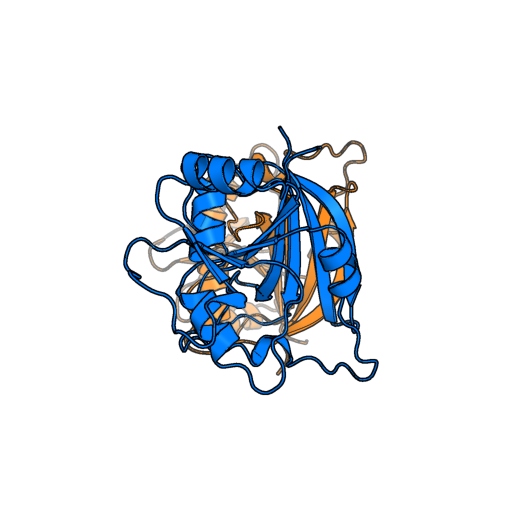ATOM 1971 C CA . ALA B 1 70 ? 3.439 29.203 6.609 1 91.31 70 ALA B CA 1
ATOM 1972 C C . ALA B 1 70 ? 2.084 29.156 7.312 1 91.31 70 ALA B C 1
ATOM 1974 O O . ALA B 1 70 ? 1.586 30.188 7.777 1 91.31 70 ALA B O 1
ATOM 1975 N N . LYS B 1 71 ? 1.557 28 7.438 1 95.62 71 LYS B N 1
ATOM 1976 C CA . LYS B 1 71 ? 0.23 27.812 8.016 1 95.62 71 LYS B CA 1
ATOM 1977 C C . LYS B 1 71 ? 0.325 27.328 9.469 1 95.62 71 LYS B C 1
ATOM 1979 O O . LYS B 1 71 ? 1.325 26.734 9.867 1 95.62 71 LYS B O 1
ATOM 1984 N N . PRO B 1 72 ? -0.708 27.594 10.219 1 96.06 72 PRO B N 1
ATOM 1985 C CA . PRO B 1 72 ? -0.697 27.141 11.609 1 96.06 72 PRO B CA 1
ATOM 1986 C C . PRO B 1 72 ? -0.594 25.625 11.734 1 96.06 72 PRO B C 1
ATOM 1988 O O . PRO B 1 72 ? -1.127 24.891 10.891 1 96.06 72 PRO B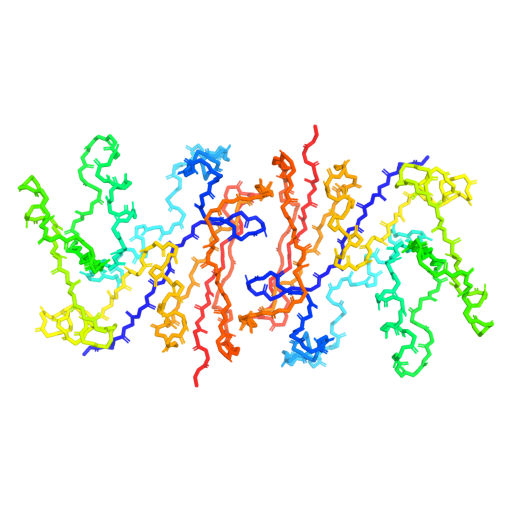 O 1
ATOM 1991 N N . ILE B 1 73 ? 0.064 25.219 12.828 1 97.81 73 ILE B N 1
ATOM 1992 C CA . ILE B 1 73 ? 0.231 23.812 13.117 1 97.81 73 ILE B CA 1
ATOM 1993 C C . ILE B 1 73 ? -0.385 23.484 14.477 1 97.81 73 ILE B C 1
ATOM 1995 O O . ILE B 1 73 ? -0.124 24.172 15.461 1 97.81 73 ILE B O 1
ATOM 1999 N N . PHE B 1 74 ? -1.178 22.469 14.484 1 98.06 74 PHE B N 1
ATOM 2000 C CA . PHE B 1 74 ? -1.729 21.938 15.727 1 98.06 74 PHE B CA 1
ATOM 2001 C C . PHE B 1 74 ? -1.125 20.578 16.047 1 98.06 74 PHE B C 1
ATOM 2003 O O . PHE B 1 74 ? -1.215 19.656 15.25 1 98.06 74 PHE B O 1
ATOM 2010 N N . ILE B 1 75 ? -0.539 20.484 17.234 1 97.56 75 ILE B N 1
ATOM 2011 C CA . ILE B 1 75 ? 0.128 19.266 17.672 1 97.56 75 ILE B CA 1
ATOM 2012 C C . ILE B 1 75 ? -0.803 18.469 18.578 1 97.56 75 ILE B C 1
ATOM 2014 O O . ILE B 1 75 ? -1.178 18.922 19.656 1 97.56 75 ILE B O 1
ATOM 2018 N N . VAL B 1 76 ? -1.112 17.312 18.109 1 97.19 76 VAL B N 1
ATOM 2019 C CA . VAL B 1 76 ? -1.924 16.406 18.906 1 97.19 76 VAL B CA 1
ATOM 2020 C C . VAL B 1 76 ? -1.019 15.531 19.781 1 97.19 76 VAL B C 1
ATOM 2022 O O . VAL B 1 76 ? -0.243 14.719 19.266 1 97.19 76 VAL B O 1
ATOM 2025 N N . SER B 1 77 ? -1.124 15.719 21.062 1 93.06 77 SER B N 1
ATOM 2026 C CA . SER B 1 77 ? -0.309 14.93 21.969 1 93.06 77 SER B CA 1
ATOM 2027 C C . SER B 1 77 ? -0.951 14.852 23.359 1 93.06 77 SER B C 1
ATOM 2029 O O . SER B 1 77 ? -1.469 15.844 23.859 1 93.06 77 SER B O 1
ATOM 2031 N N . ARG B 1 78 ? -0.925 13.664 23.906 1 85.06 78 ARG B N 1
ATOM 2032 C CA . ARG B 1 78 ? -1.407 13.469 25.266 1 85.06 78 ARG B CA 1
ATOM 2033 C C . ARG B 1 78 ? -0.269 13.594 26.281 1 85.06 78 ARG B C 1
ATOM 2035 O O . ARG B 1 78 ? -0.507 13.773 27.469 1 85.06 78 ARG B O 1
ATOM 2042 N N . THR B 1 79 ? 0.949 13.516 25.766 1 84.31 79 THR B N 1
ATOM 2043 C CA . THR B 1 79 ? 2.094 13.414 26.656 1 84.31 79 THR B CA 1
ATOM 2044 C C . THR B 1 79 ? 2.865 14.734 26.703 1 84.31 79 THR B C 1
ATOM 2046 O O . THR B 1 79 ? 3.518 15.039 27.703 1 84.31 79 THR B O 1
ATOM 2049 N N . LEU B 1 80 ? 2.824 15.43 25.641 1 83.62 80 LEU B N 1
ATOM 2050 C CA . LEU B 1 80 ? 3.541 16.703 25.594 1 83.62 80 LEU B CA 1
ATOM 2051 C C . LEU B 1 80 ? 2.799 17.781 26.375 1 83.62 80 LEU B C 1
ATOM 2053 O O . LEU B 1 80 ? 1.597 17.969 26.188 1 83.62 80 LEU B O 1
ATOM 2057 N N . ASP B 1 81 ? 3.539 18.422 27.266 1 84.75 81 ASP B N 1
ATOM 2058 C CA . ASP B 1 81 ? 2.891 19.422 28.109 1 84.75 81 ASP B CA 1
ATOM 2059 C C . ASP B 1 81 ? 3.1 20.828 27.547 1 84.75 81 ASP B C 1
ATOM 2061 O O . ASP B 1 81 ? 2.254 21.703 27.719 1 84.75 81 ASP B O 1
ATOM 2065 N N . THR B 1 82 ? 4.305 20.984 26.922 1 87.31 82 THR B N 1
ATOM 2066 C CA . THR B 1 82 ? 4.582 22.297 26.359 1 87.31 82 THR B CA 1
ATOM 2067 C C . THR B 1 82 ? 5.398 22.172 25.078 1 87.31 82 THR B C 1
ATOM 2069 O O . THR B 1 82 ? 6.055 21.156 24.844 1 87.31 82 THR B O 1
ATOM 2072 N N . ILE B 1 83 ? 5.223 23.172 24.266 1 89.19 83 ILE B N 1
ATOM 2073 C CA . ILE B 1 83 ? 6.039 23.312 23.062 1 89.19 83 ILE B CA 1
ATOM 2074 C C . ILE B 1 83 ? 7.234 24.219 23.344 1 89.19 83 ILE B C 1
ATOM 2076 O O . ILE B 1 83 ? 7.113 25.188 24.094 1 89.19 83 ILE B O 1
ATOM 2080 N N . ALA B 1 84 ? 8.32 23.859 22.781 1 88.69 84 ALA B N 1
ATOM 2081 C CA . ALA B 1 84 ? 9.508 24.688 22.953 1 88.69 84 ALA B CA 1
ATOM 2082 C C . ALA B 1 84 ? 9.234 26.141 22.562 1 88.69 84 ALA B C 1
ATOM 2084 O O . ALA B 1 84 ? 8.477 26.391 21.609 1 88.69 84 ALA B O 1
ATOM 2085 N N . GLU B 1 85 ? 9.836 27.047 23.312 1 88.06 85 GLU B N 1
ATOM 2086 C CA . GLU B 1 85 ? 9.594 28.484 23.156 1 88.06 85 GLU B CA 1
ATOM 2087 C C . GLU B 1 85 ? 9.805 28.922 21.703 1 88.06 85 GLU B C 1
ATOM 2089 O O . GLU B 1 85 ? 9.062 29.75 21.188 1 88.06 85 GLU B O 1
ATOM 2094 N N . GLU B 1 86 ? 10.742 28.328 21.047 1 88.5 86 GLU B N 1
ATOM 2095 C CA . GLU B 1 86 ? 11.117 28.734 19.688 1 88.5 86 GLU B CA 1
ATOM 2096 C C . GLU B 1 86 ? 10.023 28.391 18.688 1 88.5 86 GLU B C 1
ATOM 2098 O O . GLU B 1 86 ? 10 28.922 17.578 1 88.5 86 GLU B O 1
ATOM 2103 N N . TYR B 1 87 ? 9.086 27.547 19.156 1 90.19 87 TYR B N 1
ATOM 2104 C CA . TYR B 1 87 ? 8.055 27.109 18.219 1 90.19 87 TYR B CA 1
ATOM 2105 C C . TYR B 1 87 ? 6.676 27.578 18.672 1 90.19 87 TYR B C 1
ATOM 2107 O O . TYR B 1 87 ? 5.664 27.234 18.062 1 90.19 87 TYR B O 1
ATOM 2115 N N . ARG B 1 88 ? 6.602 28.391 19.703 1 88.88 88 ARG B N 1
ATOM 2116 C CA . ARG B 1 88 ? 5.328 28.812 20.281 1 88.88 88 ARG B CA 1
ATOM 2117 C C . ARG B 1 88 ? 4.523 29.641 19.297 1 88.88 88 ARG B C 1
ATOM 2119 O O . ARG B 1 88 ? 3.293 29.656 19.328 1 88.88 88 ARG B O 1
ATOM 2126 N N . ASP B 1 89 ? 5.215 30.312 18.406 1 88.88 89 ASP B N 1
ATOM 2127 C CA . ASP B 1 89 ? 4.52 31.109 17.406 1 88.88 89 ASP B CA 1
ATOM 2128 C C . ASP B 1 89 ? 4.223 30.312 16.141 1 88.88 89 ASP B C 1
ATOM 2130 O O . ASP B 1 89 ? 3.574 30.797 15.219 1 88.88 89 ASP B O 1
ATOM 2134 N N . LYS B 1 90 ? 4.648 29.078 16.109 1 90.12 90 LYS B N 1
ATOM 2135 C CA . LYS B 1 90 ? 4.551 28.25 14.914 1 90.12 90 LYS B CA 1
ATOM 2136 C C . LYS B 1 90 ? 3.537 27.125 15.094 1 90.12 90 LYS B C 1
ATOM 2138 O O . LYS B 1 90 ? 2.967 26.625 14.117 1 90.12 90 LYS B O 1
ATOM 2143 N N . ALA B 1 91 ? 3.342 26.719 16.375 1 95.12 91 ALA B N 1
ATOM 2144 C CA . ALA B 1 91 ? 2.52 25.547 16.641 1 95.12 91 ALA B CA 1
ATOM 2145 C C . ALA B 1 91 ? 1.761 25.688 17.953 1 95.12 91 ALA B C 1
ATOM 2147 O O . ALA B 1 91 ? 2.184 26.422 18.844 1 95.12 91 ALA B O 1
ATOM 2148 N N . GLU B 1 92 ? 0.699 25.031 17.969 1 95.62 92 GLU B N 1
ATOM 2149 C CA . GLU B 1 92 ? -0.146 25 19.156 1 95.62 92 GLU B CA 1
ATOM 2150 C C . GLU B 1 92 ? -0.432 23.562 19.578 1 95.62 92 GLU B C 1
ATOM 2152 O O . GLU B 1 92 ? -0.768 22.719 18.75 1 95.62 92 GLU B O 1
ATOM 2157 N N . LEU B 1 93 ? -0.31 23.359 20.906 1 96.25 93 LEU B N 1
ATOM 2158 C CA . LEU B 1 93 ? -0.633 22.047 21.453 1 96.25 93 LEU B CA 1
ATOM 2159 C C . LEU B 1 93 ? -2.135 21.906 21.703 1 96.25 93 LEU B C 1
ATOM 2161 O O . LEU B 1 93 ? -2.76 22.797 22.266 1 96.25 93 LEU B O 1
ATOM 2165 N N . VAL B 1 94 ? -2.645 20.828 21.188 1 95.94 94 VAL B N 1
ATOM 2166 C CA . VAL B 1 94 ? -4.066 20.562 21.391 1 95.94 94 VAL B CA 1
ATOM 2167 C C . VAL B 1 94 ? -4.25 19.188 22.016 1 95.94 94 VAL B C 1
ATOM 2169 O O . VAL B 1 94 ? -3.533 18.234 21.688 1 95.94 94 VAL B O 1
ATOM 2172 N N . LYS B 1 95 ? -5.234 19.141 22.953 1 94.62 95 LYS B N 1
ATOM 2173 C CA . LYS B 1 95 ? -5.508 17.922 23.703 1 94.62 95 LYS B CA 1
ATOM 2174 C C . LYS B 1 95 ? -6.996 17.594 23.688 1 94.62 95 LYS B C 1
ATOM 2176 O O . LYS B 1 95 ? -7.836 18.469 23.5 1 94.62 95 LYS B O 1
ATOM 2181 N N . GLY B 1 96 ? -7.246 16.234 23.906 1 95 96 GLY B N 1
ATOM 2182 C CA . GLY B 1 96 ? -8.617 15.758 23.938 1 95 96 GLY B CA 1
ATOM 2183 C C . GLY B 1 96 ? -8.906 14.719 22.859 1 95 96 GLY B C 1
ATOM 2184 O O . GLY B 1 96 ? -7.988 14.219 22.219 1 95 96 GLY B O 1
ATOM 2185 N N . SER B 1 97 ? -10.219 14.383 22.781 1 96.88 97 SER B N 1
ATOM 2186 C CA . SER B 1 97 ? -10.633 13.5 21.703 1 96.88 97 SER B CA 1
ATOM 2187 C C . SER B 1 97 ? -10.477 14.188 20.344 1 96.88 97 SER B C 1
ATOM 2189 O O . SER B 1 97 ? -10.422 15.414 20.266 1 96.88 97 SER B O 1
ATOM 2191 N N . LEU B 1 98 ? -10.391 13.453 19.297 1 97.88 98 LEU B N 1
ATOM 2192 C CA . LEU B 1 98 ? -10.25 14.023 17.969 1 97.88 98 LEU B CA 1
ATOM 2193 C C . LEU B 1 98 ? -11.414 14.953 17.656 1 97.88 98 LEU B C 1
ATOM 2195 O O . LEU B 1 98 ? -11.227 16 17.031 1 97.88 98 LEU B O 1
ATOM 2199 N N . VAL B 1 99 ? -12.578 14.57 18.078 1 97.19 99 VAL B N 1
ATOM 2200 C CA . VAL B 1 99 ? -13.758 15.398 17.828 1 97.19 99 VAL B CA 1
ATOM 2201 C C . VAL B 1 99 ? -13.602 16.734 18.547 1 97.19 99 VAL B C 1
ATOM 2203 O O . VAL B 1 99 ? -13.875 17.797 17.969 1 97.19 99 VAL B O 1
ATOM 2206 N N . GLN B 1 100 ? -13.141 16.703 19.766 1 97.62 100 GLN B N 1
ATOM 2207 C CA . GLN B 1 100 ? -12.914 17.922 20.531 1 97.62 100 GLN B CA 1
ATOM 2208 C C . GLN B 1 100 ? -11.828 18.781 19.875 1 97.62 100 GLN B C 1
ATOM 2210 O O . GLN B 1 100 ? -11.977 20 19.781 1 97.62 100 GLN B O 1
ATOM 2215 N N . ILE B 1 101 ? -10.797 18.141 19.5 1 97.88 101 ILE B N 1
ATOM 2216 C CA . ILE B 1 101 ? -9.68 18.844 18.859 1 97.88 101 ILE B CA 1
ATOM 2217 C C . ILE B 1 101 ? -10.148 19.516 17.578 1 97.88 101 ILE B C 1
ATOM 2219 O O . ILE B 1 101 ? -9.852 20.688 17.359 1 97.88 101 ILE B O 1
ATOM 2223 N N . LEU B 1 102 ? -10.891 18.812 16.766 1 98.44 102 LEU B N 1
ATOM 2224 C CA . LEU B 1 102 ? -11.406 19.359 15.508 1 98.44 102 LEU B CA 1
ATOM 2225 C C . LEU B 1 102 ? -12.336 20.531 15.773 1 98.44 102 LEU B C 1
ATOM 2227 O O . LEU B 1 102 ? -12.266 21.562 15.078 1 98.44 102 LEU B O 1
ATOM 2231 N N . GLU B 1 103 ? -13.172 20.375 16.781 1 98 103 GLU B N 1
ATOM 2232 C CA . GLU B 1 103 ? -14.07 21.469 17.141 1 98 103 GLU B CA 1
ATOM 2233 C C . GLU B 1 103 ? -13.289 22.719 17.516 1 98 103 GLU B C 1
ATOM 2235 O O . GLU B 1 103 ? -13.617 23.828 17.062 1 98 103 GLU B O 1
ATOM 2240 N N . LYS B 1 104 ? -12.266 22.562 18.344 1 97.56 104 LYS B N 1
ATOM 2241 C CA . LYS B 1 104 ? -11.422 23.672 18.734 1 97.56 104 LYS B CA 1
ATOM 2242 C C . LYS B 1 104 ? -10.773 24.344 17.531 1 97.56 104 LYS B C 1
ATOM 2244 O O . LYS B 1 104 ? -10.766 25.562 17.406 1 97.56 104 LYS B O 1
ATOM 2249 N N . ILE B 1 105 ? -10.281 23.609 16.609 1 98.19 105 ILE B N 1
ATOM 2250 C CA . ILE B 1 105 ? -9.586 24.109 15.43 1 98.19 105 ILE B CA 1
ATOM 2251 C C . ILE B 1 105 ? -10.578 24.812 14.5 1 98.19 105 ILE B C 1
ATOM 2253 O O . ILE B 1 105 ? -10.305 25.906 14 1 98.19 105 ILE B O 1
ATOM 2257 N N . HIS B 1 106 ? -11.75 24.203 14.359 1 98.44 106 HIS B N 1
ATOM 2258 C CA . HIS B 1 106 ? -12.781 24.781 13.508 1 98.44 106 HIS B CA 1
ATOM 2259 C C . HIS B 1 106 ? -13.289 26.094 14.086 1 98.44 106 HIS B C 1
ATOM 2261 O O . HIS B 1 106 ? -13.594 27.031 13.336 1 98.44 106 HIS B O 1
ATOM 2267 N N . ASN B 1 107 ? -13.312 26.141 15.375 1 97.62 107 ASN B N 1
ATOM 2268 C CA . ASN B 1 107 ? -13.758 27.359 16.031 1 97.62 107 ASN B CA 1
ATOM 2269 C C . ASN B 1 107 ? -12.766 28.5 15.828 1 97.62 107 ASN B C 1
ATOM 2271 O O . ASN B 1 107 ? -13.125 29.672 15.922 1 97.62 107 ASN B O 1
ATOM 2275 N N . LYS B 1 108 ? -11.547 28.156 15.547 1 97.31 108 LYS B N 1
ATOM 2276 C CA . LYS B 1 108 ? -10.523 29.156 15.266 1 97.31 108 LYS B CA 1
ATOM 2277 C C . LYS B 1 108 ? -10.578 29.609 13.812 1 97.31 108 LYS B C 1
ATOM 2279 O O . LYS B 1 108 ? -9.828 30.5 13.398 1 97.31 108 LYS B O 1
ATOM 2284 N N . GLY B 1 109 ? -11.359 28.938 13 1 97.25 109 GLY B N 1
ATOM 2285 C CA . GLY B 1 109 ? -11.57 29.375 11.625 1 97.25 109 GLY B CA 1
ATOM 2286 C C . GLY B 1 109 ? -10.859 28.5 10.609 1 97.25 109 GLY B C 1
ATOM 2287 O O . GLY B 1 109 ? -10.867 28.797 9.414 1 97.25 109 GLY B O 1
ATOM 2288 N N . TYR B 1 110 ? -10.203 27.453 11.047 1 97.94 110 TYR B N 1
ATOM 2289 C CA . TYR B 1 110 ? -9.531 26.531 10.141 1 97.94 110 TYR B CA 1
ATOM 2290 C C . TYR B 1 110 ? -10.398 25.312 9.859 1 97.94 110 TYR B C 1
ATOM 2292 O O . TYR B 1 110 ? -10.812 24.594 10.781 1 97.94 110 TYR B O 1
ATOM 2300 N N . HIS B 1 111 ? -10.656 25.031 8.555 1 98.38 111 HIS B N 1
ATOM 2301 C CA . HIS B 1 111 ? -11.664 24.016 8.234 1 98.38 111 HIS B CA 1
ATOM 2302 C C . HIS B 1 111 ? -11.086 22.922 7.336 1 98.38 111 HIS B C 1
ATOM 2304 O O . HIS B 1 111 ? -11.523 21.781 7.391 1 98.38 111 HIS B O 1
ATOM 2310 N N . ARG B 1 112 ? -10.195 23.234 6.434 1 98.69 112 ARG B N 1
ATOM 2311 C CA . ARG B 1 112 ? -9.492 22.266 5.594 1 98.69 112 ARG B CA 1
ATOM 2312 C C . ARG B 1 112 ? -8.109 21.953 6.16 1 98.69 112 ARG B C 1
ATOM 2314 O O . ARG B 1 112 ? -7.203 22.781 6.082 1 98.69 112 ARG B O 1
ATOM 2321 N N . LEU B 1 113 ? -7.992 20.766 6.688 1 98.88 113 LEU B N 1
ATOM 2322 C CA . LEU B 1 113 ? -6.832 20.438 7.512 1 98.88 113 LEU B CA 1
ATOM 2323 C C . LEU B 1 113 ? -5.957 19.391 6.828 1 98.88 113 LEU B C 1
ATOM 2325 O O . LEU B 1 113 ? -6.469 18.438 6.254 1 98.88 113 LEU B O 1
ATOM 2329 N N . TYR B 1 114 ? -4.684 19.656 6.801 1 98.81 114 TYR B N 1
ATOM 2330 C CA . TYR B 1 114 ? -3.689 18.641 6.438 1 98.81 114 TYR B CA 1
ATOM 2331 C C . TYR B 1 114 ? -3.328 17.781 7.633 1 98.81 114 TYR B C 1
ATOM 2333 O O . TYR B 1 114 ? -2.682 18.234 8.578 1 98.81 114 TYR B O 1
ATOM 2341 N N . ILE B 1 115 ? -3.756 16.516 7.652 1 98.88 115 ILE B N 1
ATOM 2342 C CA . ILE B 1 115 ? -3.438 15.57 8.711 1 98.88 115 ILE B CA 1
ATOM 2343 C C . ILE B 1 115 ? -2.119 14.867 8.398 1 98.88 115 ILE B C 1
ATOM 2345 O O . ILE B 1 115 ? -2.002 14.18 7.375 1 98.88 115 ILE B O 1
ATOM 2349 N N . ASP B 1 116 ? -1.212 14.992 9.266 1 97.94 116 ASP B N 1
ATOM 2350 C CA . ASP B 1 116 ? 0.129 14.5 8.969 1 97.94 116 ASP B CA 1
ATOM 2351 C C . ASP B 1 116 ? 0.695 13.695 10.133 1 97.94 116 ASP B C 1
ATOM 2353 O O . ASP B 1 116 ? 0.49 14.055 11.297 1 97.94 116 ASP B O 1
ATOM 2357 N N . GLY B 1 117 ? 1.354 12.633 9.766 1 96.38 117 GLY B N 1
ATOM 2358 C CA . GLY B 1 117 ? 1.945 11.719 10.734 1 96.38 117 GLY B CA 1
ATOM 2359 C C . GLY B 1 117 ? 1.247 10.375 10.789 1 96.38 117 GLY B C 1
ATOM 2360 O O . GLY B 1 117 ? 0.019 10.305 10.703 1 96.38 117 GLY B O 1
ATOM 2361 N N . GLY B 1 118 ? 2.062 9.344 11 1 96.25 118 GLY B N 1
ATOM 2362 C CA . GLY B 1 118 ? 1.562 7.984 10.953 1 96.25 118 GLY B CA 1
ATOM 2363 C C . GLY B 1 118 ? 0.459 7.715 11.961 1 96.25 118 GLY B C 1
ATOM 2364 O O . GLY B 1 118 ? -0.688 7.473 11.578 1 96.25 118 GLY B O 1
ATOM 2365 N N . VAL B 1 119 ? 0.697 7.898 13.266 1 96.69 119 VAL B N 1
ATOM 2366 C CA . VAL B 1 119 ? -0.248 7.582 14.328 1 96.69 119 VAL B CA 1
ATOM 2367 C C . VAL B 1 119 ? -1.454 8.516 14.25 1 96.69 119 VAL B C 1
ATOM 2369 O O . VAL B 1 119 ? -2.592 8.086 14.453 1 96.69 119 VAL B O 1
ATOM 2372 N N . THR B 1 120 ? -1.188 9.766 13.945 1 98.06 120 THR B N 1
ATOM 2373 C CA . THR B 1 120 ? -2.279 10.727 13.812 1 98.06 120 THR B CA 1
ATOM 2374 C C . THR B 1 120 ? -3.225 10.328 12.688 1 98.06 120 THR B C 1
ATOM 2376 O O . THR B 1 120 ? -4.441 10.281 12.875 1 98.06 120 THR B O 1
ATOM 2379 N N . ILE B 1 121 ? -2.711 10.023 11.516 1 98.69 121 ILE B N 1
ATOM 2380 C CA . ILE B 1 121 ? -3.521 9.57 10.391 1 98.69 121 ILE B CA 1
ATOM 2381 C C . ILE B 1 121 ? -4.293 8.312 10.789 1 98.69 121 ILE B C 1
ATOM 2383 O O . ILE B 1 121 ? -5.492 8.203 10.523 1 98.69 121 ILE B O 1
ATOM 2387 N N . GLN B 1 122 ? -3.594 7.367 11.445 1 98.69 122 GLN B N 1
ATOM 2388 C CA . GLN B 1 122 ? -4.219 6.121 11.883 1 98.69 122 GLN B CA 1
ATOM 2389 C C . GLN B 1 122 ? -5.402 6.395 12.805 1 98.69 122 GLN B C 1
ATOM 2391 O O . GLN B 1 122 ? -6.457 5.773 12.664 1 98.69 122 GLN B O 1
ATOM 2396 N N . ASN B 1 123 ? -5.223 7.285 13.742 1 98.12 123 ASN B N 1
ATOM 2397 C CA . ASN B 1 123 ? -6.297 7.609 14.68 1 98.12 123 ASN B CA 1
ATOM 2398 C C . ASN B 1 123 ? -7.48 8.258 13.969 1 98.12 123 ASN B C 1
ATOM 2400 O O . ASN B 1 123 ? -8.633 7.953 14.273 1 98.12 123 ASN B O 1
ATOM 2404 N N . PHE B 1 124 ? -7.188 9.195 13.07 1 98.69 124 PHE B N 1
ATOM 2405 C CA . PHE B 1 124 ? -8.25 9.82 12.297 1 98.69 124 PHE B CA 1
ATOM 2406 C C . PHE B 1 124 ? -9.008 8.789 11.469 1 98.69 124 PHE B C 1
ATOM 2408 O O . PHE B 1 124 ? -10.234 8.852 11.352 1 98.69 124 PHE B O 1
ATOM 2415 N N . LEU B 1 125 ? -8.328 7.828 10.875 1 98.75 125 LEU B N 1
ATOM 2416 C CA . LEU B 1 125 ? -8.961 6.773 10.094 1 98.75 125 LEU B CA 1
ATOM 2417 C C . LEU B 1 125 ? -9.836 5.891 10.984 1 98.75 125 LEU B C 1
ATOM 2419 O O . LEU B 1 125 ? -10.953 5.527 10.594 1 98.75 125 LEU B O 1
ATOM 2423 N N . LYS B 1 126 ? -9.312 5.551 12.164 1 98.25 126 LYS B N 1
ATOM 2424 C CA . LYS B 1 126 ? -10.055 4.707 13.094 1 98.25 126 LYS B CA 1
ATOM 2425 C C . LYS B 1 126 ? -11.414 5.316 13.422 1 98.25 126 LYS B C 1
ATOM 2427 O O . LYS B 1 126 ? -12.391 4.594 13.625 1 98.25 126 LYS B O 1
ATOM 2432 N N . GLU B 1 127 ? -11.453 6.621 13.398 1 98.06 127 GLU B N 1
ATOM 2433 C CA . GLU B 1 127 ? -12.688 7.316 13.742 1 98.06 127 GLU B CA 1
ATOM 2434 C C . GLU B 1 127 ? -13.422 7.793 12.492 1 98.06 127 GLU B C 1
ATOM 2436 O O . GLU B 1 127 ? -14.367 8.578 12.586 1 98.06 127 GLU B O 1
ATOM 2441 N N . ASP B 1 128 ? -13.031 7.344 11.344 1 98.19 128 ASP B N 1
ATOM 2442 C CA . ASP B 1 128 ? -13.648 7.699 10.07 1 98.19 128 ASP B CA 1
ATOM 2443 C C . ASP B 1 128 ? -13.672 9.211 9.867 1 98.19 128 ASP B C 1
ATOM 2445 O O . ASP B 1 128 ? -14.711 9.781 9.508 1 98.19 128 ASP B O 1
ATOM 2449 N N . LEU B 1 129 ? -12.438 9.836 10.031 1 98.5 129 LEU B N 1
ATOM 2450 C CA . LEU B 1 129 ? -12.383 11.297 10.016 1 98.5 129 LEU B CA 1
ATOM 2451 C C . LEU B 1 129 ? -11.492 11.789 8.875 1 98.5 129 LEU B C 1
ATOM 2453 O O . LEU B 1 129 ? -11.234 12.984 8.758 1 98.5 129 LEU B O 1
ATOM 2457 N N . ILE B 1 130 ? -11.016 10.922 8.008 1 98.81 130 ILE B N 1
ATOM 2458 C CA . ILE B 1 130 ? -10.25 11.328 6.832 1 98.81 130 ILE B CA 1
ATOM 2459 C C . ILE B 1 130 ? -11.18 11.438 5.625 1 98.81 130 ILE B C 1
ATOM 2461 O O . ILE B 1 130 ? -11.883 10.484 5.285 1 98.81 130 ILE B O 1
ATOM 2465 N N . ASP B 1 131 ? -11.125 12.562 4.984 1 98.81 131 ASP B N 1
ATOM 2466 C CA . ASP B 1 131 ? -12.008 12.805 3.844 1 98.81 131 ASP B CA 1
ATOM 2467 C C . ASP B 1 131 ? -11.297 12.469 2.531 1 98.81 131 ASP B C 1
ATOM 2469 O O . ASP B 1 131 ? -11.93 11.992 1.585 1 98.81 131 ASP B O 1
ATOM 2473 N N . GLU B 1 132 ? -10.062 12.797 2.438 1 98.81 132 GLU B N 1
ATOM 2474 C CA . GLU B 1 132 ? -9.273 12.531 1.237 1 98.81 132 GLU B CA 1
ATOM 2475 C C . GLU B 1 132 ? -7.852 12.102 1.594 1 98.81 132 GLU B C 1
ATOM 2477 O O . GLU B 1 132 ? -7.277 12.594 2.566 1 98.81 132 GLU B O 1
ATOM 2482 N N . ILE B 1 133 ? -7.348 11.219 0.766 1 98.88 133 ILE B N 1
ATOM 2483 C CA . ILE B 1 133 ? -5.984 10.742 0.951 1 98.88 133 ILE B CA 1
ATOM 2484 C C . ILE B 1 133 ? -5.246 10.758 -0.386 1 98.88 133 ILE B C 1
ATOM 2486 O O . ILE B 1 133 ? -5.734 10.211 -1.378 1 98.88 133 ILE B O 1
ATOM 2490 N N . THR B 1 134 ? -4.133 11.414 -0.442 1 98.94 134 THR B N 1
ATOM 2491 C CA . THR B 1 134 ? -3.189 11.367 -1.555 1 98.94 134 THR B CA 1
ATOM 2492 C C . THR B 1 134 ? -1.919 10.617 -1.156 1 98.94 134 THR B C 1
ATOM 2494 O O . THR B 1 134 ? -1.213 11.031 -0.235 1 98.94 134 THR B O 1
ATOM 2497 N N . ILE B 1 135 ? -1.658 9.523 -1.83 1 98.88 135 ILE B N 1
ATOM 2498 C CA . ILE B 1 135 ? -0.494 8.703 -1.52 1 98.88 135 ILE B CA 1
ATOM 2499 C C . ILE B 1 135 ? 0.458 8.688 -2.713 1 98.88 135 ILE B C 1
ATOM 2501 O O . ILE B 1 135 ? 0.06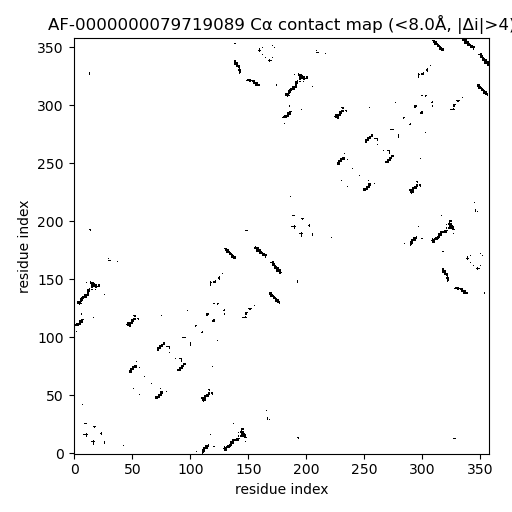 8.336 -3.828 1 98.88 135 ILE B O 1
ATOM 2505 N N . THR B 1 136 ? 1.642 9.125 -2.52 1 98.75 136 THR B N 1
ATOM 2506 C CA . THR B 1 136 ? 2.725 8.93 -3.477 1 98.75 136 THR B CA 1
ATOM 2507 C C . THR B 1 136 ? 3.521 7.672 -3.137 1 98.75 136 THR B C 1
ATOM 2509 O O . THR B 1 136 ? 4.211 7.625 -2.115 1 98.75 136 THR B O 1
ATOM 2512 N N . THR B 1 137 ? 3.475 6.691 -3.998 1 98.75 137 THR B N 1
ATOM 2513 C CA . THR B 1 137 ? 4.125 5.406 -3.748 1 98.75 137 THR B CA 1
ATOM 2514 C C . THR B 1 137 ? 5.531 5.387 -4.34 1 98.75 137 THR B C 1
ATOM 2516 O O . THR B 1 137 ? 5.703 5.551 -5.547 1 98.75 137 THR B O 1
ATOM 2519 N N . ILE B 1 138 ? 6.559 5.234 -3.496 1 98.62 138 ILE B N 1
ATOM 2520 C CA . ILE B 1 138 ? 7.945 5.039 -3.902 1 98.62 138 ILE B CA 1
ATOM 2521 C C . ILE B 1 138 ? 8.203 3.555 -4.152 1 98.62 138 ILE B C 1
ATOM 2523 O O . ILE B 1 138 ? 7.785 2.703 -3.365 1 98.62 138 ILE B O 1
ATOM 2527 N N . PRO B 1 139 ? 8.828 3.227 -5.27 1 98.5 139 PRO B N 1
ATOM 2528 C CA . PRO B 1 139 ? 8.984 1.813 -5.625 1 98.5 139 PRO B CA 1
ATOM 2529 C C . PRO B 1 139 ? 10.078 1.119 -4.812 1 98.5 139 PRO B C 1
ATOM 2531 O O . PRO B 1 139 ? 11.078 0.668 -5.375 1 98.5 139 PRO B O 1
ATOM 2534 N N . ILE B 1 140 ? 9.82 0.944 -3.545 1 98.75 140 ILE B N 1
ATOM 2535 C CA . ILE B 1 140 ? 10.711 0.289 -2.596 1 98.75 140 ILE B CA 1
ATOM 2536 C C . ILE B 1 140 ? 9.891 -0.491 -1.569 1 98.75 140 ILE B C 1
ATOM 2538 O O . ILE B 1 140 ? 8.828 -0.041 -1.145 1 98.75 140 ILE B O 1
ATOM 2542 N N . VAL B 1 141 ? 10.328 -1.696 -1.281 1 98.81 141 VAL B N 1
ATOM 2543 C CA . VAL B 1 141 ? 9.859 -2.422 -0.104 1 98.81 141 VAL B CA 1
ATOM 2544 C C . VAL B 1 141 ? 10.836 -2.219 1.049 1 98.81 141 VAL B C 1
ATOM 2546 O O . VAL B 1 141 ? 11.984 -2.674 0.986 1 98.81 141 VAL B O 1
ATOM 2549 N N . LEU B 1 142 ? 10.391 -1.537 2.059 1 98.56 142 LEU B N 1
ATOM 2550 C CA . LEU B 1 142 ? 11.281 -1.228 3.168 1 98.56 142 LEU B CA 1
ATOM 2551 C C . LEU B 1 142 ? 11.461 -2.439 4.074 1 98.56 142 LEU B C 1
ATOM 2553 O O . LEU B 1 142 ? 12.523 -2.621 4.672 1 98.56 142 LEU B O 1
ATOM 2557 N N . GLY B 1 143 ? 10.414 -3.207 4.211 1 98.38 143 GLY B N 1
ATOM 2558 C CA . GLY B 1 143 ? 10.453 -4.398 5.047 1 98.38 143 GLY B CA 1
ATOM 2559 C C . GLY B 1 143 ? 10.195 -4.109 6.512 1 98.38 143 GLY B C 1
ATOM 2560 O O . GLY B 1 143 ? 10.32 -4.992 7.359 1 98.38 143 GLY B O 1
ATOM 2561 N N . GLY B 1 144 ? 9.93 -2.943 6.891 1 98.12 144 GLY B N 1
ATOM 2562 C CA . GLY B 1 144 ? 9.641 -2.506 8.25 1 98.12 144 GLY B CA 1
ATOM 2563 C C . GLY B 1 144 ? 9.711 -1 8.414 1 98.12 144 GLY B C 1
ATOM 2564 O O . GLY B 1 144 ? 10.219 -0.295 7.539 1 98.12 144 GLY B O 1
ATOM 2565 N N . GLY B 1 145 ? 9.195 -0.548 9.602 1 97.88 145 GLY B N 1
ATOM 2566 C CA . GLY B 1 145 ? 9.195 0.88 9.875 1 97.88 145 GLY B CA 1
ATOM 2567 C C . GLY B 1 145 ? 7.875 1.382 10.438 1 97.88 145 GLY B C 1
ATOM 2568 O O . GLY B 1 145 ? 7.191 0.667 11.172 1 97.88 145 GLY B O 1
ATOM 2569 N N . SER B 1 146 ? 7.582 2.717 10.188 1 97.75 146 SER B N 1
ATOM 2570 C CA . SER B 1 146 ? 6.316 3.311 10.602 1 97.75 146 SER B CA 1
ATOM 2571 C C . SER B 1 146 ? 5.246 3.139 9.531 1 97.75 146 SER B C 1
ATOM 2573 O O . SER B 1 146 ? 5.387 3.652 8.414 1 97.75 146 SER B O 1
ATOM 2575 N N . ALA B 1 147 ? 4.227 2.445 9.875 1 98.31 147 ALA B N 1
ATOM 2576 C CA . ALA B 1 147 ? 3.186 2.121 8.898 1 98.31 147 ALA B CA 1
ATOM 2577 C C . ALA B 1 147 ? 2.227 3.295 8.711 1 98.31 147 ALA B C 1
ATOM 2579 O O . ALA B 1 147 ? 1.921 4.012 9.664 1 98.31 147 ALA B O 1
ATOM 2580 N N . LEU B 1 148 ? 1.748 3.436 7.508 1 98.62 148 LEU B N 1
ATOM 2581 C CA . LEU B 1 148 ? 0.734 4.441 7.207 1 98.62 148 LEU B CA 1
ATOM 2582 C C . LEU B 1 148 ? -0.612 4.051 7.809 1 98.62 148 LEU B C 1
ATOM 2584 O O . LEU B 1 148 ? -1.335 4.902 8.328 1 98.62 148 LEU B O 1
ATOM 2588 N N . PHE B 1 149 ? -0.977 2.785 7.727 1 98.75 149 PHE B N 1
ATOM 2589 C CA . PHE B 1 149 ? -2.279 2.285 8.148 1 98.75 149 PHE B CA 1
ATOM 2590 C C . PHE B 1 149 ? -2.143 1.375 9.359 1 98.75 149 PHE B C 1
ATOM 2592 O O . PHE B 1 149 ? -1.069 0.822 9.609 1 98.75 149 PHE B O 1
ATOM 2599 N N . SER B 1 150 ? -3.186 1.247 10.102 1 97.94 150 SER B N 1
ATOM 2600 C CA . SER B 1 150 ? -3.307 0.327 11.227 1 97.94 150 SER B CA 1
ATOM 2601 C C . SER B 1 150 ? -4.629 -0.433 11.18 1 97.94 150 SER B C 1
ATOM 2603 O O . SER B 1 150 ? -5.41 -0.269 10.242 1 97.94 150 SER B O 1
ATOM 2605 N N . VAL B 1 151 ? -4.75 -1.337 12.102 1 97.81 151 VAL B N 1
ATOM 2606 C CA . VAL B 1 151 ? -5.992 -2.096 12.188 1 97.81 151 VAL B CA 1
ATOM 2607 C C . VAL B 1 151 ? -7.164 -1.145 12.438 1 97.81 151 VAL B C 1
ATOM 2609 O O . VAL B 1 151 ? -7.059 -0.217 13.242 1 97.81 151 VAL B O 1
ATOM 2612 N N . LEU B 1 152 ? -8.242 -1.363 11.734 1 98.06 152 LEU B N 1
ATOM 2613 C CA . LEU B 1 152 ? -9.453 -0.573 11.891 1 98.06 152 LEU B CA 1
ATOM 2614 C C . LEU B 1 152 ? -10.617 -1.45 12.336 1 98.06 152 LEU B C 1
ATOM 2616 O O . LEU B 1 152 ? -10.656 -2.645 12.031 1 98.06 152 LEU B O 1
ATOM 2620 N N . PRO B 1 153 ? -11.555 -0.853 13.023 1 95.88 153 PRO B N 1
ATOM 2621 C CA . PRO B 1 153 ? -12.734 -1.618 13.438 1 95.88 153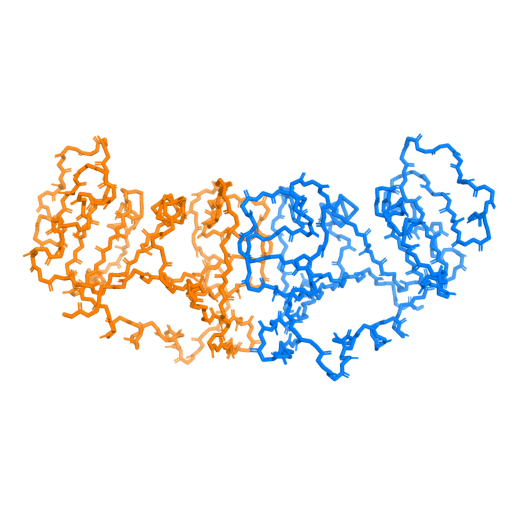 PRO B CA 1
ATOM 2622 C C . PRO B 1 153 ? -13.656 -1.964 12.266 1 95.88 153 PRO B C 1
ATOM 2624 O O . PRO B 1 153 ? -14.414 -2.93 12.344 1 95.88 153 PRO B O 1
ATOM 2627 N N . LYS B 1 154 ? -13.648 -1.185 11.25 1 95.44 154 LYS B N 1
ATOM 2628 C CA . LYS B 1 154 ? -14.461 -1.417 10.055 1 95.44 154 LYS B CA 1
ATOM 2629 C C . LYS B 1 154 ? -13.727 -0.96 8.797 1 95.44 154 LYS B C 1
ATOM 2631 O O . LYS B 1 154 ? -12.82 -0.127 8.867 1 95.44 154 LYS B O 1
ATOM 2636 N N . GLU B 1 155 ? -14.148 -1.521 7.73 1 97.62 155 GLU B N 1
ATOM 2637 C CA . GLU B 1 155 ? -13.547 -1.122 6.457 1 97.62 155 GLU B CA 1
ATOM 2638 C C . GLU B 1 155 ? -13.984 0.285 6.062 1 97.62 155 GLU B C 1
ATOM 2640 O O . GLU B 1 155 ? -15.047 0.752 6.477 1 97.62 155 GLU B O 1
ATOM 2645 N N . LEU B 1 156 ? -13.203 0.996 5.312 1 98.62 156 LEU B N 1
ATOM 2646 C CA . LEU B 1 156 ? -13.484 2.311 4.742 1 98.62 156 LEU B CA 1
ATOM 2647 C C . LEU B 1 156 ? -13.352 2.283 3.225 1 98.62 156 LEU B C 1
ATOM 2649 O O . LEU B 1 156 ? -12.273 1.986 2.697 1 98.62 156 LEU B O 1
ATOM 2653 N N . GLU B 1 157 ? -14.445 2.574 2.523 1 98.5 157 GLU B N 1
ATOM 2654 C CA . GLU B 1 157 ? -14.398 2.617 1.064 1 98.5 157 GLU B CA 1
ATOM 2655 C C . GLU B 1 157 ? -14.055 4.016 0.563 1 98.5 157 GLU B C 1
ATOM 2657 O O . GLU B 1 157 ? -14.508 5.012 1.127 1 98.5 157 GLU B O 1
ATOM 2662 N N . PHE B 1 158 ? -13.281 4.098 -0.454 1 98.75 158 PHE B N 1
ATOM 2663 C CA . PHE B 1 158 ? -12.891 5.336 -1.117 1 98.75 158 PHE B CA 1
ATOM 2664 C C . PHE B 1 158 ? -13.172 5.266 -2.613 1 98.75 158 PHE B C 1
ATOM 2666 O O . PHE B 1 158 ? -13.492 4.195 -3.139 1 98.75 158 PHE B O 1
ATOM 2673 N N . THR B 1 159 ? -13.117 6.398 -3.264 1 98.44 159 THR B N 1
ATOM 2674 C CA . THR B 1 159 ? -13.156 6.523 -4.715 1 98.44 159 THR B CA 1
ATOM 2675 C C . THR B 1 159 ? -11.867 7.156 -5.234 1 98.44 159 THR B C 1
ATOM 2677 O O . THR B 1 159 ? -11.352 8.102 -4.633 1 98.44 159 THR B O 1
ATOM 2680 N N . LEU B 1 160 ? -11.383 6.605 -6.355 1 98.75 160 LEU B N 1
ATOM 2681 C CA . LEU B 1 160 ? -10.219 7.219 -6.988 1 98.75 160 LEU B CA 1
ATOM 2682 C C . LEU B 1 160 ? -10.602 8.523 -7.68 1 98.75 160 LEU B C 1
ATOM 2684 O O . LEU B 1 160 ? -11.531 8.555 -8.492 1 98.75 160 LEU B O 1
ATOM 2688 N N . VAL B 1 161 ? -9.938 9.578 -7.332 1 98.75 161 VAL B N 1
ATOM 2689 C CA . VAL B 1 161 ? -10.148 10.867 -7.984 1 98.75 161 VAL B CA 1
ATOM 2690 C C . VAL B 1 161 ? -9.203 11 -9.18 1 98.75 161 VAL B C 1
ATOM 2692 O O . VAL B 1 161 ? -9.625 11.375 -10.273 1 98.75 161 VAL B O 1
ATOM 2695 N N . GLU B 1 162 ? -7.953 10.672 -8.961 1 98.5 162 GLU B N 1
ATOM 2696 C CA . GLU B 1 162 ? -6.945 10.703 -10.016 1 98.5 162 GLU B CA 1
ATOM 2697 C C . GLU B 1 162 ? -5.695 9.93 -9.609 1 98.5 162 GLU B C 1
ATOM 2699 O O . GLU B 1 162 ? -5.492 9.641 -8.43 1 98.5 162 GLU B O 1
ATOM 2704 N N . SER B 1 163 ? -4.914 9.547 -10.602 1 98.81 163 SER B N 1
ATOM 2705 C CA . SER B 1 163 ? -3.598 8.945 -10.422 1 98.81 163 SER B CA 1
ATOM 2706 C C . SER B 1 163 ? -2.613 9.438 -11.477 1 98.81 163 SER B C 1
ATOM 2708 O O . SER B 1 163 ? -2.953 9.523 -12.656 1 98.81 163 SER B O 1
ATOM 2710 N N . LYS B 1 164 ? -1.443 9.781 -10.992 1 97.81 164 LYS B N 1
ATOM 2711 C CA . LYS B 1 164 ? -0.403 10.32 -11.859 1 97.81 164 LYS B CA 1
ATOM 2712 C C . LYS B 1 164 ? 0.948 9.672 -11.578 1 97.81 164 LYS B C 1
ATOM 2714 O O . LYS B 1 164 ? 1.177 9.164 -10.477 1 97.81 164 LYS B O 1
ATOM 2719 N N . ILE B 1 165 ? 1.754 9.711 -12.68 1 98.31 165 ILE B N 1
ATOM 2720 C CA . ILE B 1 165 ? 3.139 9.289 -12.508 1 98.31 165 ILE B CA 1
ATOM 2721 C C . ILE B 1 165 ? 4.051 10.516 -12.453 1 98.31 165 ILE B C 1
ATOM 2723 O O . ILE B 1 165 ? 3.949 11.414 -13.289 1 98.31 165 ILE B O 1
ATOM 2727 N N . PHE B 1 166 ? 4.84 10.609 -11.414 1 97.75 166 PHE B N 1
ATOM 2728 C CA . PHE B 1 166 ? 5.883 11.617 -11.32 1 97.75 166 PHE B CA 1
ATOM 2729 C C . PHE B 1 166 ? 7.262 10.992 -11.5 1 97.75 166 PHE B C 1
ATOM 2731 O O . PHE B 1 166 ? 7.5 9.867 -11.07 1 97.75 166 PHE B O 1
ATOM 2738 N N . LEU B 1 167 ? 8.188 11.75 -12.172 1 96.94 167 LEU B N 1
ATOM 2739 C CA . LEU B 1 167 ? 9.586 11.367 -12.336 1 96.94 167 LEU B CA 1
ATOM 2740 C C . LEU B 1 167 ? 9.695 10.008 -13.016 1 96.94 167 LEU B C 1
ATOM 2742 O O . LEU B 1 167 ? 10.672 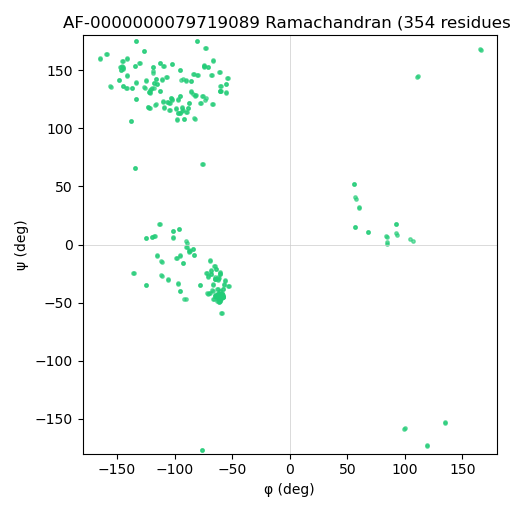9.281 -12.805 1 96.94 167 LEU B O 1
ATOM 2746 N N . ASN B 1 168 ? 8.648 9.586 -13.586 1 96.44 168 ASN B N 1
ATOM 2747 C CA . ASN B 1 168 ? 8.555 8.312 -14.305 1 96.44 168 ASN B CA 1
ATOM 2748 C C . ASN B 1 168 ? 8.672 7.125 -13.359 1 96.44 168 ASN B C 1
ATOM 2750 O O . ASN B 1 168 ? 8.867 5.992 -13.805 1 96.44 168 ASN B O 1
ATOM 2754 N N . GLN B 1 169 ? 8.609 7.379 -12.008 1 98 169 GLN B N 1
ATOM 2755 C CA . GLN B 1 169 ? 8.852 6.285 -11.07 1 98 169 GLN B CA 1
ATOM 2756 C C . GLN B 1 169 ? 7.832 6.285 -9.938 1 98 169 GLN B C 1
ATOM 2758 O O . GLN B 1 169 ? 7.617 5.262 -9.289 1 98 169 GLN B O 1
ATOM 2763 N N . LEU B 1 170 ? 7.266 7.41 -9.672 1 98.44 170 LEU B N 1
ATOM 2764 C CA . LEU B 1 170 ? 6.379 7.562 -8.523 1 98.44 170 LEU B CA 1
ATOM 2765 C C . LEU B 1 170 ? 4.918 7.559 -8.953 1 98.44 170 LEU B C 1
ATOM 2767 O O . LEU B 1 170 ? 4.527 8.32 -9.844 1 98.44 170 LEU B O 1
ATOM 2771 N N . VAL B 1 171 ? 4.109 6.707 -8.414 1 98.81 171 VAL B N 1
ATOM 2772 C CA . VAL B 1 171 ? 2.672 6.707 -8.656 1 98.81 171 VAL B CA 1
ATOM 2773 C C . VAL B 1 171 ? 1.955 7.441 -7.527 1 98.81 171 VAL B C 1
ATOM 2775 O O . VAL B 1 171 ? 2.027 7.023 -6.367 1 98.81 171 VAL B O 1
ATOM 2778 N N . GLN B 1 172 ? 1.355 8.57 -7.824 1 98.88 172 GLN B N 1
ATOM 2779 C CA . GLN B 1 172 ? 0.57 9.305 -6.84 1 98.88 172 GLN B CA 1
ATOM 2780 C C . GLN B 1 172 ? -0.925 9.172 -7.113 1 98.88 172 GLN B C 1
ATOM 2782 O O . GLN B 1 172 ? -1.389 9.484 -8.211 1 98.88 172 GLN B O 1
ATOM 2787 N N . SER B 1 173 ? -1.657 8.695 -6.156 1 98.94 173 SER B N 1
ATOM 2788 C CA . SER B 1 173 ? -3.096 8.5 -6.297 1 98.94 173 SER B CA 1
ATOM 2789 C C . SER B 1 173 ? -3.867 9.273 -5.23 1 98.94 173 SER B C 1
ATOM 2791 O O . SER B 1 173 ? -3.506 9.242 -4.051 1 98.94 173 SER B O 1
ATOM 2793 N N . HIS B 1 174 ? -4.863 9.984 -5.676 1 98.88 174 HIS B N 1
ATOM 2794 C CA . HIS B 1 174 ? -5.762 10.773 -4.84 1 98.88 174 HIS B CA 1
ATOM 2795 C C . HIS B 1 174 ? -7.117 10.094 -4.691 1 98.88 174 HIS B C 1
ATOM 2797 O O . HIS B 1 174 ? -7.781 9.797 -5.688 1 98.88 174 HIS B O 1
ATOM 2803 N N . TYR B 1 175 ? -7.473 9.82 -3.422 1 98.88 175 TYR B N 1
ATOM 2804 C CA . TYR B 1 175 ? -8.727 9.141 -3.119 1 98.88 175 TYR B CA 1
ATOM 2805 C C . TYR B 1 175 ? -9.633 10.023 -2.266 1 98.88 175 TYR B C 1
ATOM 2807 O O . TYR B 1 175 ? -9.156 10.781 -1.423 1 98.88 175 TYR B O 1
ATOM 2815 N N . ARG B 1 176 ? -10.906 9.836 -2.463 1 98.81 176 ARG B N 1
ATOM 2816 C CA . ARG B 1 176 ? -11.93 10.5 -1.655 1 98.81 176 ARG B CA 1
ATOM 2817 C C . ARG B 1 176 ? -12.797 9.492 -0.921 1 98.81 176 ARG B C 1
ATOM 2819 O O . ARG B 1 176 ? -13.234 8.5 -1.509 1 98.81 176 ARG B O 1
ATOM 2826 N N . ARG B 1 177 ? -13.047 9.758 0.38 1 98.75 177 ARG B N 1
ATOM 2827 C CA . ARG B 1 177 ? -13.883 8.875 1.186 1 98.75 177 ARG B CA 1
ATOM 2828 C C . ARG B 1 177 ? -15.297 8.773 0.611 1 98.75 177 ARG B C 1
ATOM 2830 O O . ARG B 1 177 ? -15.898 9.797 0.266 1 98.75 177 ARG B O 1
ATOM 2837 N N . LYS B 1 178 ? -15.727 7.484 0.519 1 96.88 178 LYS B N 1
ATOM 2838 C CA . LYS B 1 178 ? -17.094 7.254 0.083 1 96.88 178 LYS B CA 1
ATOM 2839 C C . LYS B 1 178 ? -18.047 7.172 1.275 1 96.88 178 LYS B C 1
ATOM 2841 O O . LYS B 1 178 ? -17.953 6.246 2.084 1 96.88 178 LYS B O 1
ATOM 2846 N N . ARG B 1 179 ? -18.875 8.141 1.507 1 89.56 179 ARG B N 1
ATOM 2847 C CA . ARG B 1 179 ? -19.844 8.125 2.596 1 89.56 179 ARG B CA 1
ATOM 2848 C C . ARG B 1 179 ? -21.281 8.062 2.057 1 89.56 179 ARG B C 1
ATOM 2850 O O . ARG B 1 179 ? -21.547 8.539 0.954 1 89.56 179 ARG B O 1
#